Protein AF-A0A7R9ISH9-F1 (afdb_monomer_lite)

Radius of gyration: 30.44 Å; chains: 1; bounding box: 92×37×74 Å

Secondary structure (DSSP, 8-state):
---TTT--HHHHHHHHHHHHHHHHHHHTTS-S-SSPPHHHHHHHHHHHHHHHHHHHHHTSTTTTT-HHHHHHHHHHHHHHHHHHHHHHHGGGSSSHHHHHHHHHHHHHHHHHHHHHT---GGGGPPP----------TT----EEEEP-TTS-EEEEEE-TTSHHHHHSS--TT-EE---HHHHHHHHHHHHHHHHHHHHHHHHHHHHHHHHHHHHHHHHHHHTTTTTSS--

Organism: NCBI:txid61484

Foldseek 3Di:
DPPQQADFLLVLLVQLLVLLVVLLVVLVPPDQDDQDDPVSLVSLVVNLVSVVVNLLNCCDPPNNPDPVSVVLSVLLVVLNVQLNVLNVCRVVDPRSSVSNSVSSVVNSVSSVCVNPVDPDCRRVDGHDDDDQDFDDDPPDDQAWDWDDDPVPWTFTQDGHPPGSQNVSVPDDHGDTDPDDPVVVVVVVVCVVVVVVCVVVVVVVVVVVVVVVCVVVVVVVVVVVVVVVPPDD

Structure (mmCIF, N/CA/C/O backbone):
data_AF-A0A7R9ISH9-F1
#
_entry.id   AF-A0A7R9ISH9-F1
#
loop_
_atom_site.group_PDB
_atom_site.id
_atom_site.type_symbol
_atom_site.label_atom_id
_atom_site.label_alt_id
_atom_site.label_comp_id
_atom_site.label_asym_id
_atom_site.label_entity_id
_atom_site.label_seq_id
_atom_site.pdbx_PDB_ins_code
_atom_site.Cartn_x
_atom_site.Cartn_y
_atom_site.Cartn_z
_atom_site.occupancy
_atom_site.B_iso_or_equiv
_atom_site.auth_seq_id
_atom_site.auth_comp_id
_atom_site.auth_asym_id
_atom_site.auth_atom_id
_atom_site.pdbx_PDB_model_num
ATOM 1 N N . ASN A 1 1 ? 1.688 14.464 8.996 1.00 40.94 1 ASN A N 1
ATOM 2 C CA . ASN A 1 1 ? 0.355 14.790 8.458 1.00 40.94 1 ASN A CA 1
ATOM 3 C C . ASN A 1 1 ? -0.221 13.534 7.860 1.00 40.94 1 ASN A C 1
ATOM 5 O O . ASN A 1 1 ? 0.159 13.181 6.755 1.00 40.94 1 ASN A O 1
ATOM 9 N N . TYR A 1 2 ? -1.051 12.829 8.620 1.00 51.72 2 TYR A N 1
ATOM 10 C CA . TYR A 1 2 ? -1.909 11.810 8.035 1.00 51.72 2 TYR A CA 1
ATOM 11 C C . TYR A 1 2 ? -2.983 12.580 7.252 1.00 51.72 2 TYR A C 1
ATOM 13 O O . TYR A 1 2 ? -3.660 13.424 7.839 1.00 51.72 2 TYR A O 1
ATOM 21 N N . GLU A 1 3 ? -3.090 12.393 5.936 1.00 53.97 3 GLU A N 1
ATOM 22 C CA . GLU A 1 3 ? -4.189 12.942 5.117 1.00 53.97 3 GLU A CA 1
ATOM 23 C C . GLU A 1 3 ? -5.498 12.176 5.430 1.00 53.97 3 GLU A C 1
ATOM 25 O O . GLU A 1 3 ? -6.138 11.645 4.525 1.00 53.97 3 GLU A O 1
ATOM 30 N N . LEU A 1 4 ? -5.857 12.079 6.722 1.00 56.28 4 LEU A N 1
ATOM 31 C CA . LEU A 1 4 ? -6.890 11.189 7.280 1.00 56.28 4 LEU A CA 1
ATOM 32 C C . LEU A 1 4 ? -8.220 11.331 6.540 1.00 56.28 4 LEU A C 1
ATOM 34 O O . LEU A 1 4 ? -8.834 10.337 6.183 1.00 56.28 4 LEU A O 1
ATOM 38 N N . ASP A 1 5 ? -8.601 12.562 6.209 1.00 54.78 5 ASP A N 1
ATOM 39 C CA . ASP A 1 5 ? -9.929 12.852 5.667 1.00 54.78 5 ASP A CA 1
ATOM 40 C C . ASP A 1 5 ? -10.047 12.645 4.145 1.00 54.78 5 ASP A C 1
ATOM 42 O O . ASP A 1 5 ? -11.112 12.882 3.573 1.00 54.78 5 ASP A O 1
ATOM 46 N N . ARG A 1 6 ? -8.956 12.291 3.447 1.00 67.62 6 ARG A N 1
ATOM 47 C CA . ARG A 1 6 ? -8.937 12.224 1.970 1.00 67.62 6 ARG A CA 1
ATOM 48 C C . ARG A 1 6 ? -8.357 10.944 1.399 1.00 67.62 6 ARG A C 1
ATOM 50 O O . ARG A 1 6 ? -8.679 10.612 0.260 1.00 67.62 6 ARG A O 1
ATOM 57 N N . GLU A 1 7 ? -7.483 10.262 2.130 1.00 81.94 7 GLU A N 1
ATOM 58 C CA . GLU A 1 7 ? -6.918 9.006 1.656 1.00 81.94 7 GLU A CA 1
ATOM 59 C C . GLU A 1 7 ? -7.948 7.879 1.780 1.00 81.94 7 GLU A C 1
ATOM 61 O O . GLU A 1 7 ? -8.480 7.635 2.857 1.00 81.94 7 GLU A O 1
ATOM 66 N N . ASN A 1 8 ? -8.226 7.212 0.662 1.00 89.38 8 ASN A N 1
ATOM 67 C CA . ASN A 1 8 ? -9.012 5.986 0.574 1.00 89.38 8 ASN A CA 1
ATOM 68 C C . ASN A 1 8 ? -8.386 5.061 -0.480 1.00 89.38 8 ASN A C 1
ATOM 70 O O . ASN A 1 8 ? -7.491 5.468 -1.236 1.00 89.38 8 ASN A O 1
ATOM 74 N N . LEU A 1 9 ? -8.850 3.812 -0.540 1.00 90.94 9 LEU A N 1
ATOM 75 C CA . LEU A 1 9 ? -8.271 2.795 -1.417 1.00 90.94 9 LEU A CA 1
ATOM 76 C C . LEU A 1 9 ? -8.346 3.194 -2.901 1.00 90.94 9 LEU A C 1
ATOM 78 O O . LEU A 1 9 ? -7.389 2.981 -3.647 1.00 90.94 9 LEU A O 1
ATOM 82 N N . GLN A 1 10 ? -9.440 3.841 -3.322 1.00 92.44 10 GLN A N 1
ATOM 83 C CA . GLN A 1 10 ? -9.595 4.323 -4.696 1.00 92.44 10 GLN A CA 1
ATOM 84 C C . GLN A 1 10 ? -8.577 5.421 -5.049 1.00 92.44 10 GLN A C 1
ATOM 86 O O . GLN A 1 10 ? -7.983 5.393 -6.128 1.00 92.44 10 GLN A O 1
ATOM 91 N N . LEU A 1 11 ? -8.324 6.378 -4.151 1.00 92.12 11 LEU A N 1
ATOM 92 C CA . LEU A 1 11 ? -7.329 7.429 -4.370 1.00 92.12 11 LEU A CA 1
ATOM 93 C C . LEU A 1 11 ? -5.914 6.846 -4.448 1.00 92.12 11 LEU A C 1
ATOM 95 O O . LEU A 1 11 ? -5.111 7.277 -5.280 1.00 92.12 11 LEU A O 1
ATOM 99 N N . LEU A 1 12 ? -5.604 5.860 -3.603 1.00 93.19 12 LEU A N 1
ATOM 100 C CA . LEU A 1 12 ? -4.333 5.137 -3.654 1.00 93.19 12 LEU A CA 1
ATOM 101 C C . LEU A 1 12 ? -4.176 4.379 -4.979 1.00 93.19 12 LEU A C 1
ATOM 103 O O . LEU A 1 12 ? -3.099 4.427 -5.579 1.00 93.19 12 LEU A O 1
ATOM 107 N N . ALA A 1 13 ? -5.252 3.767 -5.482 1.00 95.25 13 ALA A N 1
ATOM 108 C CA . ALA A 1 13 ? -5.282 3.103 -6.786 1.00 95.25 13 ALA A CA 1
ATOM 109 C C . ALA A 1 13 ? -5.043 4.076 -7.927 1.00 95.25 13 ALA A C 1
ATOM 111 O O . ALA A 1 13 ? -4.171 3.837 -8.758 1.00 95.25 13 ALA A O 1
ATOM 112 N N . LEU A 1 14 ? -5.718 5.223 -7.911 1.00 94.88 14 LEU A N 1
ATOM 113 C CA . LEU A 1 14 ? -5.524 6.263 -8.913 1.00 94.88 14 LEU A CA 1
ATOM 114 C C . LEU A 1 14 ? -4.079 6.779 -8.921 1.00 94.88 14 LEU A C 1
ATOM 116 O O . LEU A 1 14 ? -3.458 6.883 -9.978 1.00 94.88 14 LEU A O 1
ATOM 120 N N . ARG A 1 15 ? -3.510 7.073 -7.744 1.00 95.31 15 ARG A N 1
ATOM 121 C CA . ARG A 1 15 ? -2.115 7.532 -7.616 1.00 95.31 15 ARG A CA 1
ATOM 122 C C . ARG A 1 15 ? -1.131 6.492 -8.162 1.00 95.31 15 ARG A C 1
ATOM 124 O O . ARG A 1 15 ? -0.185 6.867 -8.857 1.00 95.31 15 ARG A O 1
ATOM 131 N N . LEU A 1 16 ? -1.342 5.212 -7.853 1.00 97.12 16 LEU A N 1
ATOM 132 C CA . LEU A 1 16 ? -0.498 4.120 -8.333 1.00 97.12 16 LEU A CA 1
ATOM 133 C C . LEU A 1 16 ? -0.638 3.912 -9.847 1.00 97.12 16 LEU A C 1
ATOM 135 O O . LEU A 1 1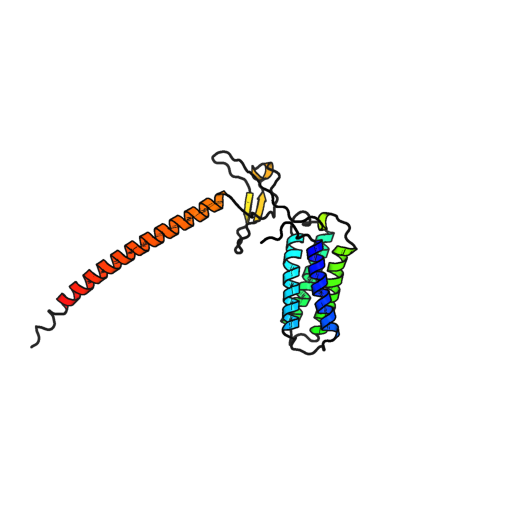6 ? 0.380 3.844 -10.536 1.00 97.12 16 LEU A O 1
ATOM 139 N N . SER A 1 17 ? -1.872 3.874 -10.354 1.00 97.38 17 SER A N 1
ATOM 140 C CA . SER A 1 17 ? -2.190 3.742 -11.779 1.00 97.38 17 SER A CA 1
ATOM 141 C C . SER A 1 17 ? -1.496 4.830 -12.598 1.00 97.38 17 SER A C 1
ATOM 143 O O . SER A 1 17 ? -0.728 4.523 -13.510 1.00 97.38 17 SER A O 1
ATOM 145 N N . CYS A 1 18 ? -1.640 6.102 -12.207 1.00 97.69 18 CYS A N 1
ATOM 146 C CA . CYS A 1 18 ? -0.992 7.221 -12.891 1.00 97.69 18 CYS A CA 1
ATOM 147 C C . CYS A 1 18 ? 0.534 7.064 -12.966 1.00 97.69 18 CYS A C 1
ATOM 149 O O . CYS A 1 18 ? 1.128 7.286 -14.021 1.00 97.69 18 CYS A O 1
ATOM 151 N N . LYS A 1 19 ? 1.182 6.665 -11.863 1.00 97.88 19 LYS A N 1
ATOM 152 C CA . LYS A 1 19 ? 2.640 6.462 -11.825 1.00 97.88 19 LYS A CA 1
ATOM 153 C C . LYS A 1 19 ? 3.075 5.296 -12.710 1.00 97.88 19 LYS A C 1
ATOM 155 O O . LYS A 1 19 ? 4.035 5.430 -13.465 1.00 97.88 19 LYS A O 1
ATOM 160 N N . ALA A 1 20 ? 2.361 4.175 -12.640 1.00 97.88 20 ALA A N 1
ATOM 161 C CA . ALA A 1 20 ? 2.661 2.982 -13.421 1.00 97.88 20 ALA A CA 1
ATOM 162 C C . ALA A 1 20 ? 2.459 3.218 -14.930 1.00 97.88 20 ALA A C 1
ATOM 164 O O . ALA A 1 20 ? 3.338 2.867 -15.719 1.00 97.88 20 ALA A O 1
ATOM 165 N N . HIS A 1 21 ? 1.374 3.892 -15.333 1.00 98.19 21 HIS A N 1
ATOM 166 C CA . HIS A 1 21 ? 1.143 4.312 -16.722 1.00 98.19 21 HIS A CA 1
ATOM 167 C C . HIS A 1 21 ? 2.198 5.299 -17.213 1.00 98.19 21 HIS A C 1
ATOM 169 O O . HIS A 1 21 ? 2.688 5.158 -18.332 1.00 98.19 21 HIS A O 1
ATOM 175 N N . SER A 1 22 ? 2.566 6.286 -16.392 1.00 97.62 22 SER A N 1
ATOM 176 C CA . SER A 1 22 ? 3.600 7.264 -16.748 1.00 97.62 22 SER A CA 1
ATOM 177 C C . SER A 1 22 ? 4.916 6.565 -17.083 1.00 97.62 22 SER A C 1
ATOM 179 O O . SER A 1 22 ? 5.446 6.760 -18.177 1.00 97.62 22 SER A O 1
ATOM 181 N N . LEU A 1 23 ? 5.386 5.681 -16.196 1.00 97.25 23 LEU A N 1
ATOM 182 C CA . LEU A 1 23 ? 6.625 4.941 -16.422 1.00 97.25 23 LEU A CA 1
ATOM 183 C C . LEU A 1 23 ? 6.502 3.976 -17.612 1.00 97.25 23 LEU A C 1
ATOM 185 O O . LEU A 1 23 ? 7.397 3.911 -18.448 1.00 97.25 23 LEU A O 1
ATOM 189 N N . HIS A 1 24 ? 5.377 3.270 -17.755 1.00 97.38 24 HIS A N 1
ATOM 190 C CA . HIS A 1 24 ? 5.134 2.408 -18.916 1.00 97.38 24 HIS A CA 1
ATOM 191 C C . HIS A 1 24 ? 5.261 3.169 -20.249 1.00 97.38 24 HIS A C 1
ATOM 193 O O . HIS A 1 24 ? 5.892 2.685 -21.194 1.00 97.38 24 HIS A O 1
ATOM 199 N N . ASN A 1 25 ? 4.668 4.362 -20.325 1.00 96.38 25 ASN A N 1
ATOM 200 C CA . ASN A 1 25 ? 4.667 5.190 -21.528 1.00 96.38 25 ASN A CA 1
ATOM 201 C C . ASN A 1 25 ? 6.046 5.784 -21.831 1.00 96.38 25 ASN A C 1
ATOM 203 O O . ASN A 1 25 ? 6.446 5.823 -22.998 1.00 96.38 25 ASN A O 1
ATOM 207 N N . GLU A 1 26 ? 6.782 6.199 -20.801 1.00 94.25 26 GLU A N 1
ATOM 208 C CA . GLU A 1 26 ? 8.162 6.670 -20.932 1.00 94.25 26 GLU A CA 1
ATOM 209 C C . GLU A 1 26 ? 9.067 5.566 -21.495 1.00 94.25 26 GLU A C 1
ATOM 211 O O . GLU A 1 26 ? 9.760 5.759 -22.497 1.00 94.25 26 GLU A O 1
ATOM 216 N N . LEU A 1 27 ? 8.971 4.358 -20.934 1.00 94.75 27 LEU A N 1
ATOM 217 C CA . LEU A 1 27 ? 9.785 3.218 -21.353 1.00 94.75 27 LEU A CA 1
ATOM 218 C C . LEU A 1 27 ? 9.432 2.692 -22.749 1.00 94.75 27 LEU A C 1
ATOM 220 O O . LEU A 1 27 ? 10.254 2.022 -23.367 1.00 94.75 27 LEU A O 1
ATOM 224 N N . ARG A 1 28 ? 8.253 3.014 -23.300 1.00 91.88 28 ARG A N 1
ATOM 225 C CA . ARG A 1 28 ? 7.856 2.606 -24.663 1.00 91.88 28 ARG A CA 1
ATOM 226 C C . ARG A 1 28 ? 8.826 3.094 -25.745 1.00 91.88 28 ARG A C 1
ATOM 228 O O . ARG A 1 28 ? 8.923 2.459 -26.791 1.00 91.88 28 ARG A O 1
ATOM 235 N N . HIS A 1 29 ? 9.507 4.211 -25.503 1.00 87.00 29 HIS A N 1
ATOM 236 C CA . HIS A 1 29 ? 10.425 4.840 -26.457 1.00 87.00 29 HIS A CA 1
ATOM 237 C C . HIS A 1 29 ? 11.893 4.661 -26.047 1.00 87.00 29 HIS A C 1
ATOM 239 O O . HIS A 1 29 ? 12.785 5.201 -26.699 1.00 87.00 29 HIS A O 1
ATOM 245 N N . CYS A 1 30 ? 12.148 3.921 -24.965 1.00 88.38 30 CYS A N 1
ATOM 246 C CA . CYS A 1 30 ? 13.478 3.703 -24.425 1.00 88.38 30 CYS A CA 1
ATOM 247 C C . CYS A 1 30 ? 14.063 2.400 -24.990 1.00 88.38 30 CYS A C 1
ATOM 249 O O . CYS A 1 30 ? 13.367 1.392 -25.113 1.00 88.38 30 CYS A O 1
ATOM 251 N N . SER A 1 31 ? 15.342 2.414 -25.361 1.00 85.75 31 SER A N 1
ATOM 252 C CA . SER A 1 31 ? 16.040 1.207 -25.804 1.00 85.75 31 SER A CA 1
ATOM 253 C C . SER A 1 31 ? 16.388 0.317 -24.609 1.00 85.75 31 SER A C 1
ATOM 255 O O . SER A 1 31 ? 16.815 0.823 -23.573 1.00 85.75 31 SER A O 1
ATOM 257 N N . ASP A 1 32 ? 16.294 -1.005 -24.776 1.00 85.69 32 ASP A N 1
ATOM 258 C CA . ASP A 1 32 ? 16.792 -2.008 -23.821 1.00 85.69 32 ASP A CA 1
ATOM 259 C C . ASP A 1 32 ? 18.334 -1.982 -23.781 1.00 85.69 32 ASP A C 1
ATOM 261 O O . ASP A 1 32 ? 19.011 -2.827 -24.362 1.00 85.69 32 ASP A O 1
ATOM 265 N N . SER A 1 33 ? 18.924 -0.958 -23.170 1.00 82.06 33 SER A N 1
ATOM 266 C CA . SER A 1 33 ? 20.377 -0.806 -23.066 1.00 82.06 33 SER A CA 1
ATOM 267 C C . SER A 1 33 ? 20.752 -0.402 -21.646 1.00 82.06 33 SER A C 1
ATOM 269 O O . SER A 1 33 ? 20.433 0.715 -21.240 1.00 82.06 33 SER A O 1
ATOM 271 N N . PRO A 1 34 ? 21.404 -1.288 -20.872 1.00 78.56 34 PRO A N 1
ATOM 272 C CA . PRO A 1 34 ? 21.892 -0.922 -19.555 1.00 78.56 34 PRO A CA 1
ATOM 273 C C . PRO A 1 34 ? 23.070 0.065 -19.662 1.00 78.56 34 PRO A C 1
ATOM 275 O O . PRO A 1 34 ? 23.831 0.018 -20.634 1.00 78.56 34 PRO A O 1
ATOM 278 N N . PRO A 1 35 ? 23.287 0.912 -18.643 1.00 86.50 35 PRO A N 1
ATOM 279 C CA . PRO A 1 35 ? 22.507 1.014 -17.409 1.00 86.50 35 PRO A CA 1
ATOM 280 C C . PRO A 1 35 ? 21.201 1.803 -17.587 1.00 86.50 35 PRO A C 1
ATOM 282 O O . PRO A 1 35 ? 21.103 2.690 -18.434 1.00 86.50 35 PRO A O 1
ATOM 285 N N . LEU A 1 36 ? 20.217 1.514 -16.740 1.00 89.75 36 LEU A N 1
ATOM 286 C CA . LEU A 1 36 ? 18.994 2.294 -16.609 1.00 89.75 36 LEU A CA 1
ATOM 287 C C . LEU A 1 36 ? 19.323 3.743 -16.240 1.00 89.75 36 LEU A C 1
ATOM 289 O O . LEU A 1 36 ? 20.175 4.022 -15.392 1.00 89.75 36 LEU A O 1
ATOM 293 N N . ALA A 1 37 ? 18.606 4.681 -16.856 1.00 91.44 37 ALA A N 1
ATOM 294 C CA . ALA A 1 37 ? 18.721 6.086 -16.506 1.00 91.44 37 ALA A CA 1
ATOM 295 C C . ALA A 1 37 ? 18.307 6.317 -15.044 1.00 91.44 37 ALA A C 1
ATOM 297 O O . ALA A 1 37 ? 17.344 5.726 -14.552 1.00 91.44 37 ALA A O 1
ATOM 298 N N . THR A 1 38 ? 18.982 7.245 -14.364 1.00 93.00 38 THR A N 1
ATOM 299 C CA . THR A 1 38 ? 18.663 7.621 -12.976 1.00 93.00 38 THR A CA 1
ATOM 300 C C . THR A 1 38 ? 17.197 8.021 -12.799 1.00 93.00 38 THR A C 1
ATOM 302 O O . THR A 1 38 ? 16.612 7.742 -11.757 1.00 93.00 38 THR A O 1
ATOM 305 N N . GLN A 1 39 ? 16.595 8.634 -13.823 1.00 93.38 39 GLN A N 1
ATOM 306 C CA . GLN A 1 39 ? 15.181 9.005 -13.821 1.00 93.38 39 GLN A CA 1
ATOM 307 C C . GLN A 1 39 ? 14.270 7.772 -13.705 1.00 93.38 39 GLN A C 1
ATOM 309 O O . GLN A 1 39 ? 13.461 7.713 -12.788 1.00 93.38 39 GLN A O 1
ATOM 314 N N . ILE A 1 40 ? 14.510 6.727 -14.508 1.00 93.19 40 ILE A N 1
ATOM 315 C CA . ILE A 1 40 ? 13.770 5.453 -14.445 1.00 93.19 40 ILE A CA 1
ATOM 316 C C . ILE A 1 40 ? 13.853 4.846 -13.039 1.00 93.19 40 ILE A C 1
ATOM 318 O O . ILE A 1 40 ? 12.851 4.391 -12.493 1.00 93.19 40 ILE A O 1
ATOM 322 N N . LEU A 1 41 ? 15.038 4.864 -12.418 1.00 94.19 41 LEU A N 1
ATOM 323 C CA . LEU A 1 41 ? 15.220 4.366 -11.050 1.00 94.19 41 LEU A CA 1
ATOM 324 C C . LEU A 1 41 ? 14.439 5.200 -10.019 1.00 94.19 41 LEU A C 1
ATOM 326 O O . LEU A 1 41 ? 13.861 4.640 -9.084 1.00 94.19 41 LEU A O 1
ATOM 330 N N . ALA A 1 42 ? 14.395 6.523 -10.188 1.00 95.81 42 ALA A N 1
ATOM 331 C CA . ALA A 1 42 ? 13.609 7.416 -9.340 1.00 95.81 42 ALA A CA 1
ATOM 332 C C . ALA A 1 42 ? 12.097 7.179 -9.504 1.00 95.81 42 ALA A C 1
ATOM 334 O O . ALA A 1 42 ? 11.371 7.146 -8.508 1.00 95.81 42 ALA A O 1
ATOM 335 N N . ASP A 1 43 ? 11.626 6.943 -10.728 1.00 96.56 43 ASP A N 1
ATOM 336 C CA . ASP A 1 43 ? 10.221 6.643 -11.010 1.00 96.56 43 ASP A CA 1
ATOM 337 C C . ASP A 1 43 ? 9.810 5.274 -10.465 1.00 96.56 43 ASP A C 1
ATOM 339 O O . ASP A 1 43 ? 8.758 5.154 -9.830 1.00 96.56 43 ASP A O 1
ATOM 343 N N . VAL A 1 44 ? 10.680 4.264 -10.584 1.00 96.06 44 VAL A N 1
ATOM 344 C CA . VAL A 1 44 ? 10.506 2.973 -9.902 1.00 96.06 44 VAL A CA 1
ATOM 345 C C . VAL A 1 44 ? 10.389 3.178 -8.392 1.00 96.06 44 VAL A C 1
ATOM 347 O O . VAL A 1 44 ? 9.427 2.705 -7.786 1.00 96.06 44 VAL A O 1
ATOM 350 N N . ALA A 1 45 ? 11.299 3.929 -7.767 1.00 96.44 45 ALA A N 1
ATOM 351 C CA . ALA A 1 45 ? 11.218 4.220 -6.335 1.00 96.44 45 ALA A CA 1
ATOM 352 C C . ALA A 1 45 ? 9.915 4.955 -5.960 1.00 96.44 45 ALA A C 1
ATOM 354 O O . ALA A 1 45 ? 9.327 4.683 -4.908 1.00 96.44 45 ALA A O 1
ATOM 355 N N . SER A 1 46 ? 9.419 5.839 -6.832 1.00 95.94 46 SER A N 1
ATOM 356 C CA . SER A 1 46 ? 8.132 6.523 -6.669 1.00 95.94 46 SER A CA 1
ATOM 357 C C . SER A 1 46 ? 6.949 5.550 -6.683 1.00 95.94 46 SER A C 1
ATOM 359 O O . SER A 1 46 ? 6.043 5.681 -5.857 1.00 95.94 46 SER A O 1
ATOM 361 N N . ILE A 1 47 ? 6.963 4.552 -7.576 1.00 95.88 47 ILE A N 1
ATOM 362 C CA . ILE A 1 47 ? 5.961 3.476 -7.623 1.00 95.88 47 ILE A CA 1
ATOM 363 C C . ILE A 1 47 ? 6.004 2.655 -6.332 1.00 95.88 47 ILE A C 1
ATOM 365 O O . ILE A 1 47 ? 4.970 2.491 -5.690 1.00 95.88 47 ILE A O 1
ATOM 369 N N . ILE A 1 48 ? 7.183 2.197 -5.896 1.00 94.44 48 ILE A N 1
ATOM 370 C CA . ILE A 1 48 ? 7.314 1.404 -4.658 1.00 94.44 48 ILE A CA 1
ATOM 371 C C . ILE A 1 48 ? 6.832 2.195 -3.436 1.00 94.44 48 ILE A C 1
ATOM 373 O O . ILE A 1 48 ? 6.138 1.660 -2.569 1.00 94.44 48 ILE A O 1
ATOM 377 N N . THR A 1 49 ? 7.125 3.495 -3.398 1.00 90.00 49 THR A N 1
ATOM 378 C CA . THR A 1 49 ? 6.641 4.392 -2.340 1.00 90.00 49 THR A CA 1
ATOM 379 C C . THR A 1 49 ? 5.113 4.511 -2.346 1.00 90.00 49 THR A C 1
ATOM 381 O O . THR A 1 49 ? 4.515 4.580 -1.276 1.00 90.00 49 THR A O 1
ATOM 384 N N . ALA A 1 50 ? 4.469 4.485 -3.519 1.00 92.06 50 ALA A N 1
ATOM 385 C CA . ALA A 1 50 ? 3.010 4.513 -3.650 1.00 92.06 50 ALA A CA 1
ATOM 386 C C . ALA A 1 50 ? 2.336 3.168 -3.311 1.00 92.06 50 ALA A C 1
ATOM 388 O O . ALA A 1 50 ? 1.217 3.160 -2.806 1.00 92.06 50 ALA A O 1
ATOM 389 N N . VAL A 1 51 ? 3.015 2.036 -3.535 1.00 91.44 51 VAL A N 1
ATOM 390 C CA . VAL A 1 51 ? 2.506 0.696 -3.178 1.00 91.44 51 VAL A CA 1
ATOM 391 C C . VAL A 1 51 ? 2.427 0.510 -1.662 1.00 91.44 51 VAL A C 1
ATOM 393 O O . VAL A 1 51 ? 1.503 -0.131 -1.170 1.00 91.44 51 VAL A O 1
ATOM 396 N N . LYS A 1 52 ? 3.363 1.083 -0.898 1.00 87.00 52 LYS A N 1
ATOM 397 C CA . LYS A 1 52 ? 3.419 0.916 0.562 1.00 87.00 52 LYS A CA 1
ATOM 398 C C . LYS A 1 52 ? 2.109 1.277 1.291 1.00 87.00 52 LYS A C 1
ATOM 400 O O . LYS A 1 52 ? 1.590 0.399 1.976 1.00 87.00 52 LYS A O 1
ATOM 405 N N . PRO A 1 53 ? 1.560 2.506 1.185 1.00 85.62 53 PRO A N 1
ATOM 406 C CA . PRO A 1 53 ? 0.296 2.838 1.842 1.00 85.62 53 PRO A CA 1
ATOM 407 C C . PRO A 1 53 ? -0.850 1.960 1.331 1.00 85.62 53 PRO A C 1
ATOM 409 O O . PRO A 1 53 ? -1.678 1.541 2.127 1.00 85.62 53 PRO A O 1
ATOM 412 N N . PHE A 1 54 ? -0.846 1.587 0.047 1.00 88.81 54 PHE A N 1
ATOM 413 C CA . PHE A 1 54 ? -1.833 0.667 -0.518 1.00 88.81 54 PHE A CA 1
ATOM 414 C C . PHE A 1 54 ? -1.877 -0.664 0.242 1.00 88.81 54 PHE A C 1
ATOM 416 O O . PHE A 1 54 ? -2.930 -1.098 0.701 1.00 88.81 54 PHE A O 1
ATOM 423 N N . VAL A 1 55 ? -0.721 -1.308 0.401 1.00 89.00 55 VAL A N 1
ATOM 424 C CA . VAL A 1 55 ? -0.610 -2.591 1.107 1.00 89.00 55 VAL A CA 1
ATOM 425 C C . VAL A 1 55 ? -1.008 -2.431 2.573 1.00 89.00 55 VAL A C 1
ATOM 427 O O . VAL A 1 55 ? -1.772 -3.248 3.075 1.00 89.00 55 VAL A O 1
ATOM 430 N N . CYS A 1 56 ? -0.577 -1.346 3.227 1.00 84.44 56 CYS A N 1
ATOM 431 C CA . CYS A 1 56 ? -0.965 -1.058 4.608 1.00 84.44 56 CYS A CA 1
ATOM 432 C C . CYS A 1 56 ? -2.486 -0.948 4.790 1.00 84.44 56 CYS A C 1
ATOM 434 O O . CYS A 1 56 ? -2.988 -1.370 5.826 1.00 84.44 56 CYS A O 1
ATOM 436 N N . TRP A 1 57 ? -3.210 -0.394 3.814 1.00 86.81 57 TRP A N 1
ATOM 437 C CA . TRP A 1 57 ? -4.673 -0.348 3.830 1.00 86.81 57 TRP A CA 1
ATOM 438 C C . TRP A 1 57 ? -5.295 -1.745 3.698 1.00 86.81 57 TRP A C 1
ATOM 440 O O . TRP A 1 57 ? -6.209 -2.079 4.445 1.00 86.81 57 TRP A O 1
ATOM 450 N N . LEU A 1 58 ? -4.766 -2.591 2.809 1.00 89.44 58 LEU A N 1
ATOM 451 C CA . LEU A 1 58 ? -5.253 -3.967 2.610 1.00 89.44 58 LEU A CA 1
ATOM 452 C C . LEU A 1 58 ? -4.946 -4.914 3.786 1.00 89.44 58 LEU A C 1
ATOM 454 O O . LEU A 1 58 ? -5.550 -5.983 3.897 1.00 89.44 58 LEU A O 1
ATOM 458 N N . ASP A 1 59 ? -3.997 -4.544 4.645 1.00 84.94 59 ASP A N 1
ATOM 459 C CA . ASP A 1 59 ? -3.652 -5.280 5.865 1.00 84.94 59 ASP A CA 1
ATOM 460 C C . ASP A 1 59 ? -4.543 -4.919 7.067 1.00 84.94 59 ASP A C 1
ATOM 462 O O . ASP A 1 59 ? -4.448 -5.571 8.106 1.00 84.94 59 ASP A O 1
ATOM 466 N N . ARG A 1 60 ? -5.427 -3.920 6.943 1.00 81.38 60 ARG A N 1
ATOM 467 C CA . ARG A 1 60 ? -6.281 -3.421 8.035 1.00 81.38 60 ARG A CA 1
ATOM 468 C C . ARG A 1 60 ? -7.748 -3.785 7.842 1.00 81.38 60 ARG A C 1
ATOM 470 O O . ARG A 1 60 ? -8.204 -3.998 6.720 1.00 81.38 60 ARG A O 1
ATOM 477 N N . SER A 1 61 ? -8.492 -3.817 8.947 1.00 79.88 61 SER A N 1
ATOM 478 C CA . SER A 1 61 ? -9.960 -3.846 8.923 1.00 79.88 61 SER A CA 1
ATOM 479 C C . SER A 1 61 ? -10.484 -2.645 8.112 1.00 79.88 61 SER A C 1
ATOM 481 O O . SER A 1 61 ? -9.908 -1.559 8.222 1.00 79.88 61 SER A O 1
ATOM 483 N N . PRO A 1 62 ? -11.523 -2.799 7.268 1.00 83.50 62 PRO A N 1
ATOM 484 C CA . PRO A 1 62 ? -12.318 -4.009 7.026 1.00 83.50 62 PRO A CA 1
ATOM 485 C C . PRO A 1 62 ? -11.790 -4.913 5.891 1.00 83.50 62 PRO A C 1
ATOM 487 O O . PRO A 1 62 ? -12.431 -5.912 5.566 1.00 83.50 62 PRO A O 1
ATOM 490 N N . PHE A 1 63 ? -10.663 -4.578 5.255 1.00 88.31 63 PHE A N 1
ATOM 491 C CA . PHE A 1 63 ? -10.124 -5.294 4.085 1.00 88.31 63 PHE A CA 1
ATOM 492 C C . PHE A 1 63 ? -9.345 -6.564 4.453 1.00 88.31 63 PHE A C 1
ATOM 494 O O . PHE A 1 63 ? -9.260 -7.516 3.667 1.00 88.31 63 PHE A O 1
ATOM 501 N N . SER A 1 64 ? -8.757 -6.589 5.648 1.00 86.12 64 SER A N 1
ATOM 502 C CA . SER A 1 64 ? -7.994 -7.728 6.142 1.00 86.12 64 SER A CA 1
ATOM 503 C C . SER A 1 64 ? -8.867 -8.988 6.200 1.00 86.12 64 SER A C 1
ATOM 505 O O . SER A 1 64 ? -10.026 -8.972 6.606 1.00 86.12 64 SER A O 1
ATOM 507 N N . GLY A 1 65 ? -8.322 -10.111 5.725 1.00 83.75 65 GLY A N 1
ATOM 508 C CA . GLY A 1 65 ? -9.032 -11.396 5.696 1.00 83.75 65 GLY A CA 1
ATOM 509 C C . GLY A 1 65 ? -10.049 -11.580 4.560 1.00 83.75 65 GLY A C 1
ATOM 510 O O . GLY A 1 65 ? -10.469 -12.712 4.324 1.00 83.75 65 GLY A O 1
ATOM 511 N N . GLN A 1 66 ? -10.401 -10.535 3.805 1.00 89.56 66 GLN A N 1
ATOM 512 C CA . GLN A 1 66 ? -11.270 -10.678 2.633 1.00 89.56 66 GLN A CA 1
ATOM 513 C C . GLN A 1 66 ? -10.512 -11.279 1.440 1.00 89.56 66 GLN A C 1
ATOM 515 O O . GLN A 1 66 ? -9.497 -10.733 1.005 1.00 89.56 66 GLN A O 1
ATOM 520 N N . PHE A 1 67 ? -11.006 -12.396 0.895 1.00 89.94 67 PHE A N 1
ATOM 521 C CA . PHE A 1 67 ? -10.292 -13.194 -0.112 1.00 89.94 67 PHE A CA 1
ATOM 522 C C . PHE A 1 67 ? -9.876 -12.385 -1.351 1.00 89.94 67 PHE A C 1
ATOM 524 O O . PHE A 1 67 ? -8.699 -12.401 -1.714 1.00 89.94 67 PHE A O 1
ATOM 531 N N . ASP A 1 68 ? -10.803 -11.624 -1.939 1.00 89.62 68 ASP A N 1
ATOM 532 C CA . ASP A 1 68 ? -10.559 -10.850 -3.164 1.00 89.62 68 ASP A CA 1
ATOM 533 C C . ASP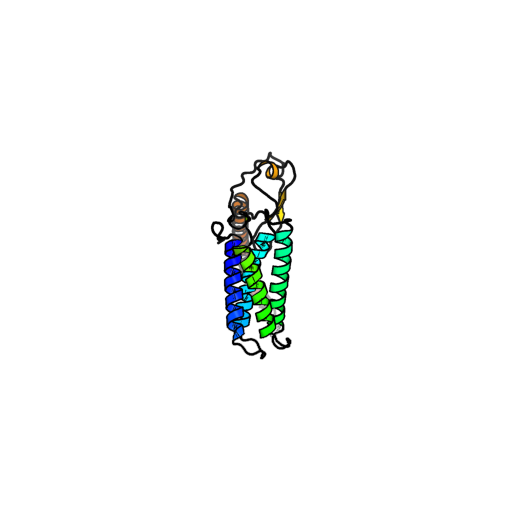 A 1 68 ? -9.445 -9.809 -2.967 1.00 89.62 68 ASP A C 1
ATOM 535 O O . ASP A 1 68 ? -8.514 -9.700 -3.771 1.00 89.62 68 ASP A O 1
ATOM 539 N N . TYR A 1 69 ? -9.475 -9.100 -1.835 1.00 91.25 69 TYR A N 1
ATOM 540 C CA . TYR A 1 69 ? -8.458 -8.116 -1.471 1.00 91.25 69 TYR A CA 1
ATOM 541 C C . TYR A 1 69 ? -7.108 -8.756 -1.130 1.00 91.25 69 TYR A C 1
ATOM 543 O O . TYR A 1 69 ? -6.066 -8.179 -1.443 1.00 91.25 69 TYR A O 1
ATOM 551 N N . GLN A 1 70 ? -7.085 -9.958 -0.542 1.00 91.50 70 GLN A N 1
ATOM 552 C CA . GLN A 1 70 ? -5.833 -10.683 -0.298 1.00 91.50 70 GLN A CA 1
ATOM 553 C C . GLN A 1 70 ? -5.191 -11.178 -1.599 1.00 91.50 70 GLN A C 1
ATOM 555 O O . GLN A 1 70 ? -3.974 -11.050 -1.765 1.00 91.50 70 GLN A O 1
ATOM 560 N N . GLU A 1 71 ? -5.980 -11.697 -2.544 1.00 92.50 71 GLU A N 1
ATOM 561 C CA . GLU A 1 71 ? -5.474 -12.087 -3.863 1.00 92.50 71 GLU A CA 1
ATOM 562 C C . GLU A 1 71 ? -4.937 -10.865 -4.621 1.00 92.50 71 GLU A C 1
ATOM 564 O O . GLU A 1 71 ? -3.837 -10.902 -5.185 1.00 92.50 71 GLU A O 1
ATOM 569 N N . TYR A 1 72 ? -5.672 -9.753 -4.569 1.00 92.56 72 TYR A N 1
ATOM 570 C CA . TYR A 1 72 ? -5.241 -8.481 -5.130 1.00 92.56 72 TYR A CA 1
ATOM 571 C C . TYR A 1 72 ? -3.916 -8.006 -4.513 1.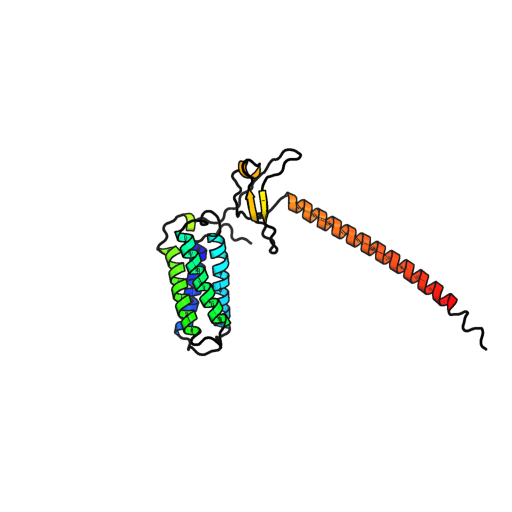00 92.56 72 TYR A C 1
ATOM 573 O O . TYR A 1 72 ? -2.963 -7.712 -5.240 1.00 92.56 72 TYR A O 1
ATOM 581 N N . LYS A 1 73 ? -3.811 -8.002 -3.176 1.00 93.50 73 LYS A N 1
ATOM 582 C CA . LYS A 1 73 ? -2.592 -7.635 -2.436 1.00 93.50 73 LYS A CA 1
ATOM 583 C C . LYS A 1 73 ? -1.397 -8.483 -2.864 1.00 93.50 73 LYS A C 1
ATOM 585 O O . LYS A 1 73 ? -0.307 -7.952 -3.070 1.00 93.50 73 LYS A O 1
ATOM 590 N N . ALA A 1 74 ? -1.589 -9.793 -3.020 1.00 93.69 74 ALA A N 1
ATOM 591 C CA . ALA A 1 74 ? -0.528 -10.706 -3.435 1.00 93.69 74 ALA A CA 1
ATOM 592 C C . ALA A 1 74 ? -0.021 -10.392 -4.853 1.00 93.69 74 ALA A C 1
ATOM 594 O O . ALA A 1 74 ? 1.192 -10.348 -5.077 1.00 93.69 74 ALA A O 1
ATOM 595 N N . LYS A 1 75 ? -0.930 -10.119 -5.801 1.00 96.25 75 LYS A N 1
ATOM 596 C CA . LYS A 1 75 ? -0.576 -9.702 -7.171 1.00 96.25 75 LYS A CA 1
ATOM 597 C C . LYS A 1 75 ? 0.155 -8.357 -7.177 1.00 96.25 75 LYS A C 1
ATOM 599 O O . LYS A 1 75 ? 1.211 -8.245 -7.798 1.00 96.25 75 LYS A O 1
ATOM 604 N N . LEU A 1 76 ? -0.361 -7.380 -6.430 1.00 95.94 76 LEU A N 1
ATOM 605 C CA . LEU A 1 76 ? 0.229 -6.051 -6.262 1.00 95.94 76 LEU A CA 1
ATOM 606 C C . LEU A 1 76 ? 1.672 -6.138 -5.739 1.00 95.94 76 LEU A C 1
ATOM 608 O O . LEU A 1 76 ? 2.595 -5.580 -6.337 1.00 95.94 76 LEU A O 1
ATOM 612 N N . LEU A 1 77 ? 1.880 -6.891 -4.654 1.00 95.44 77 LEU A N 1
ATOM 613 C CA . LEU A 1 77 ? 3.197 -7.100 -4.053 1.00 95.44 77 LEU A CA 1
ATOM 614 C C . LEU A 1 77 ? 4.153 -7.801 -5.016 1.00 95.44 77 LEU A C 1
ATOM 616 O O . LEU A 1 77 ? 5.281 -7.341 -5.188 1.00 95.44 77 LEU A O 1
ATOM 620 N N . ARG A 1 78 ? 3.700 -8.863 -5.692 1.00 95.38 78 ARG A N 1
ATOM 621 C CA . ARG A 1 78 ? 4.509 -9.592 -6.676 1.00 95.38 78 ARG A CA 1
ATOM 622 C C . ARG A 1 78 ? 5.013 -8.671 -7.789 1.00 95.38 78 ARG A C 1
ATOM 624 O O . ARG A 1 78 ? 6.214 -8.656 -8.044 1.00 95.38 78 ARG A O 1
ATOM 631 N N . LEU A 1 79 ? 4.123 -7.900 -8.413 1.00 96.31 79 LEU A N 1
ATOM 632 C CA . LEU A 1 79 ? 4.478 -6.981 -9.501 1.00 96.31 79 LEU A CA 1
ATOM 633 C C . LEU A 1 79 ? 5.432 -5.881 -9.023 1.00 96.31 79 LEU A C 1
ATOM 635 O O . LEU A 1 79 ? 6.441 -5.606 -9.669 1.00 96.31 79 LEU A O 1
ATOM 639 N N . SER A 1 80 ? 5.162 -5.290 -7.855 1.00 94.88 80 SER A N 1
ATOM 640 C CA . SER A 1 80 ? 6.034 -4.259 -7.279 1.00 94.88 80 SER A CA 1
ATOM 641 C C . SER A 1 80 ? 7.443 -4.789 -6.975 1.00 94.88 80 SER A C 1
ATOM 643 O O . SER A 1 80 ? 8.436 -4.123 -7.269 1.00 94.88 80 SER A O 1
ATOM 645 N N . LEU A 1 81 ? 7.546 -6.022 -6.469 1.00 93.88 81 LEU A N 1
ATOM 646 C CA . LEU A 1 81 ? 8.822 -6.671 -6.185 1.00 93.88 81 LEU A CA 1
ATOM 647 C C . LEU A 1 81 ? 9.591 -6.994 -7.467 1.00 93.88 81 LEU A C 1
ATOM 649 O O . LEU A 1 81 ? 10.810 -6.830 -7.497 1.00 93.88 81 LEU A O 1
ATOM 653 N N . GLN A 1 82 ? 8.897 -7.435 -8.519 1.00 93.06 82 GLN A N 1
ATOM 654 C CA . GLN A 1 82 ? 9.500 -7.679 -9.831 1.00 93.06 82 GLN A CA 1
ATOM 655 C C . GLN A 1 82 ? 10.112 -6.392 -10.396 1.00 93.06 82 GLN A C 1
ATOM 657 O O . GLN A 1 82 ? 11.299 -6.379 -10.717 1.00 93.06 82 GLN A O 1
ATOM 662 N N . ILE A 1 83 ? 9.355 -5.287 -10.406 1.00 92.69 83 ILE A N 1
ATOM 663 C CA . ILE A 1 83 ? 9.838 -3.971 -10.856 1.00 92.69 83 ILE A CA 1
ATOM 664 C C . ILE A 1 83 ? 11.068 -3.532 -10.049 1.00 92.69 83 ILE A C 1
ATOM 666 O O . ILE A 1 83 ? 12.091 -3.167 -10.630 1.00 92.69 83 ILE A O 1
ATOM 670 N N . ALA A 1 84 ? 10.994 -3.593 -8.714 1.00 94.25 84 ALA A N 1
ATOM 671 C CA . ALA A 1 84 ? 12.086 -3.173 -7.836 1.00 94.25 84 ALA A CA 1
ATOM 672 C C . ALA A 1 84 ? 13.351 -4.019 -8.040 1.00 94.25 84 ALA A C 1
ATOM 674 O O . ALA A 1 84 ? 14.455 -3.483 -8.124 1.00 94.25 84 ALA A O 1
ATOM 675 N N . THR A 1 85 ? 13.190 -5.338 -8.153 1.00 90.50 85 THR A N 1
ATOM 676 C CA . THR A 1 85 ? 14.303 -6.280 -8.320 1.00 90.50 85 THR A CA 1
ATOM 677 C C . THR A 1 85 ? 14.961 -6.115 -9.686 1.00 90.50 85 THR A C 1
ATOM 679 O O . THR A 1 85 ? 16.188 -6.123 -9.781 1.00 90.50 85 THR A O 1
ATOM 682 N N . CYS A 1 86 ? 14.169 -5.926 -10.744 1.00 93.06 86 CYS A N 1
ATOM 683 C CA . CYS A 1 86 ? 14.683 -5.660 -12.083 1.00 93.06 86 CYS A CA 1
ATOM 684 C C . CYS A 1 86 ? 15.476 -4.343 -12.118 1.00 93.06 86 CYS A C 1
ATOM 686 O O . CYS A 1 86 ? 16.620 -4.318 -12.575 1.00 93.06 86 CYS A O 1
ATOM 688 N N . ALA A 1 87 ? 14.922 -3.273 -11.538 1.00 92.44 87 ALA A N 1
ATOM 689 C CA . ALA A 1 87 ? 15.601 -1.985 -11.420 1.00 92.44 87 ALA A CA 1
ATOM 690 C C . ALA A 1 87 ? 16.887 -2.062 -10.579 1.00 92.44 87 ALA A C 1
ATOM 692 O O . ALA A 1 87 ? 17.885 -1.440 -10.925 1.00 92.44 87 ALA A O 1
ATOM 693 N N . GLN A 1 88 ? 16.893 -2.855 -9.503 1.00 91.75 88 GLN A N 1
ATOM 694 C CA . GLN A 1 88 ? 18.077 -3.071 -8.669 1.00 91.75 88 GLN A CA 1
ATOM 695 C C . GLN A 1 88 ? 19.175 -3.851 -9.405 1.00 91.75 88 GLN A C 1
ATOM 697 O O . GLN A 1 88 ? 20.361 -3.572 -9.220 1.00 91.75 88 GLN A O 1
ATOM 702 N N . ARG A 1 89 ? 18.796 -4.852 -10.210 1.00 89.62 89 ARG A N 1
ATOM 703 C CA . ARG A 1 89 ? 19.746 -5.644 -11.000 1.00 89.62 89 ARG A CA 1
ATOM 704 C C . ARG A 1 89 ? 20.365 -4.826 -12.126 1.00 89.62 89 ARG A C 1
ATOM 706 O O . ARG A 1 89 ? 21.537 -5.055 -12.416 1.00 89.62 89 ARG A O 1
ATOM 713 N N . ASP A 1 90 ? 19.618 -3.896 -12.721 1.00 89.00 90 ASP A N 1
ATOM 714 C CA . ASP A 1 90 ? 20.095 -2.936 -13.725 1.00 89.00 90 ASP A CA 1
ATOM 715 C C . ASP A 1 90 ? 20.990 -3.609 -14.791 1.00 89.00 90 ASP A C 1
ATOM 717 O O . ASP A 1 90 ? 20.512 -4.410 -15.593 1.00 89.00 90 ASP A O 1
ATOM 721 N N . ARG A 1 91 ? 22.313 -3.390 -14.738 1.00 86.81 91 ARG A N 1
ATOM 722 C CA . ARG A 1 91 ? 23.318 -3.962 -15.652 1.00 86.81 91 ARG A CA 1
ATOM 723 C C . ARG A 1 91 ? 23.389 -5.494 -15.688 1.00 86.81 91 ARG A C 1
ATOM 725 O O . ARG A 1 91 ? 24.021 -6.047 -16.580 1.00 86.81 91 ARG A O 1
ATOM 732 N N . PHE A 1 92 ? 22.817 -6.171 -14.694 1.00 87.25 92 PHE A N 1
ATOM 733 C CA . PHE A 1 92 ? 22.789 -7.631 -14.565 1.00 87.25 92 PHE A CA 1
ATOM 734 C C . PHE A 1 92 ? 21.456 -8.249 -15.016 1.00 87.25 92 PHE A C 1
ATOM 736 O O . PHE A 1 92 ? 21.246 -9.456 -14.846 1.00 87.25 92 PHE A O 1
ATOM 743 N N . ALA A 1 93 ? 20.528 -7.435 -15.517 1.00 87.00 93 ALA A N 1
ATOM 744 C CA . ALA A 1 93 ? 19.300 -7.885 -16.156 1.00 87.00 93 ALA A CA 1
ATOM 745 C C . ALA A 1 93 ? 19.479 -7.877 -17.682 1.00 87.00 93 ALA A C 1
ATOM 747 O O . ALA A 1 93 ? 20.149 -7.008 -18.231 1.00 87.00 93 ALA A O 1
ATOM 748 N N . GLU A 1 94 ? 18.893 -8.862 -18.366 1.00 85.38 94 GLU A N 1
ATOM 749 C CA . GLU A 1 94 ? 19.049 -9.021 -19.818 1.00 85.38 94 GLU A CA 1
ATOM 750 C C . GLU A 1 94 ? 18.294 -7.933 -20.592 1.00 85.38 94 GLU A C 1
ATOM 752 O O . GLU A 1 94 ? 18.845 -7.315 -21.500 1.00 85.38 94 GLU A O 1
ATOM 757 N N . ARG A 1 95 ? 17.038 -7.673 -20.208 1.00 91.12 95 ARG A N 1
ATOM 758 C CA . ARG A 1 95 ? 16.157 -6.678 -20.839 1.00 91.12 95 ARG A CA 1
ATOM 759 C C . ARG A 1 95 ? 15.405 -5.862 -19.782 1.00 91.12 95 ARG A C 1
ATOM 761 O O . ARG A 1 95 ? 14.192 -6.017 -19.630 1.00 91.12 95 ARG A O 1
ATOM 768 N N . PRO A 1 96 ? 16.122 -5.035 -18.998 1.00 91.94 96 PRO A N 1
ATOM 769 C CA . PRO A 1 96 ? 15.543 -4.385 -17.829 1.00 91.94 96 PRO A CA 1
ATOM 770 C C . PRO A 1 96 ? 14.433 -3.390 -18.173 1.00 91.94 96 PRO A C 1
ATOM 772 O O . PRO A 1 96 ? 13.471 -3.270 -17.419 1.00 91.94 96 PRO A O 1
ATOM 775 N N . VAL A 1 97 ? 14.543 -2.685 -19.303 1.00 93.81 97 VAL A N 1
ATOM 776 C CA . VAL A 1 97 ? 13.533 -1.707 -19.732 1.00 93.81 97 VAL A CA 1
ATOM 777 C C . VAL A 1 97 ? 12.240 -2.423 -20.118 1.00 93.81 97 VAL A C 1
ATOM 779 O O . VAL A 1 97 ? 11.176 -2.035 -19.641 1.00 93.81 97 VAL A O 1
ATOM 782 N N . GLU A 1 98 ? 12.313 -3.491 -20.912 1.00 94.25 98 GLU A N 1
ATOM 783 C CA . GLU A 1 98 ? 11.142 -4.276 -21.309 1.00 94.25 98 GLU A CA 1
ATOM 784 C C . GLU A 1 98 ? 10.450 -4.942 -20.114 1.00 94.25 98 GLU A C 1
ATOM 786 O O . GLU A 1 98 ? 9.226 -4.865 -20.014 1.00 94.25 98 GLU A O 1
ATOM 791 N N . GLU A 1 99 ? 11.206 -5.539 -19.186 1.00 94.81 99 GLU A N 1
ATOM 792 C CA . GLU A 1 99 ? 10.651 -6.210 -18.001 1.00 94.81 99 GLU A CA 1
ATOM 793 C C . GLU A 1 99 ? 9.977 -5.221 -17.035 1.00 94.81 99 GLU A C 1
ATOM 795 O O . GLU A 1 99 ? 8.869 -5.476 -16.546 1.00 94.81 99 GLU A O 1
ATOM 800 N N . ILE A 1 100 ? 10.594 -4.056 -16.793 1.00 95.88 100 ILE A N 1
ATOM 801 C CA . ILE A 1 100 ? 9.965 -2.985 -16.005 1.00 95.88 100 ILE A CA 1
ATOM 802 C C . ILE A 1 100 ? 8.713 -2.488 -16.729 1.00 95.88 100 ILE A C 1
ATOM 804 O O . ILE A 1 100 ? 7.656 -2.363 -16.115 1.00 95.88 100 ILE A O 1
ATOM 808 N N . ARG A 1 101 ? 8.786 -2.256 -18.043 1.00 96.62 101 ARG A N 1
ATOM 809 C CA . ARG A 1 101 ? 7.666 -1.753 -18.847 1.00 96.62 101 ARG A CA 1
ATOM 810 C C . ARG A 1 101 ? 6.469 -2.703 -18.847 1.00 96.62 101 ARG A C 1
ATOM 812 O O . ARG A 1 101 ? 5.336 -2.223 -18.735 1.00 96.62 101 ARG A O 1
ATOM 819 N N . SER A 1 102 ? 6.686 -4.012 -18.991 1.00 96.88 102 SER A N 1
ATOM 820 C CA . SER A 1 102 ? 5.613 -5.014 -18.960 1.00 96.88 102 SER A CA 1
ATOM 821 C C . SER A 1 102 ? 4.991 -5.107 -17.569 1.00 96.88 102 SER A C 1
ATOM 823 O O . SER A 1 102 ? 3.771 -5.033 -17.439 1.00 96.88 102 SER A O 1
ATOM 825 N N . SER A 1 103 ? 5.824 -5.147 -16.527 1.00 97.62 103 SER A N 1
ATOM 826 C CA . SER A 1 103 ? 5.365 -5.214 -15.137 1.00 97.62 103 SER A CA 1
ATOM 827 C C . SER A 1 103 ? 4.602 -3.949 -14.726 1.00 97.62 103 SER A C 1
ATOM 829 O O . SER A 1 103 ? 3.578 -4.041 -14.057 1.00 97.62 103 SER A O 1
ATOM 831 N N . CYS A 1 104 ? 5.034 -2.764 -15.176 1.00 98.00 104 CYS A N 1
ATOM 832 C CA . CYS A 1 104 ? 4.307 -1.509 -14.973 1.00 98.00 104 CYS A CA 1
ATOM 833 C C . CYS A 1 104 ? 2.951 -1.502 -15.679 1.00 98.00 104 CYS A C 1
ATOM 835 O O . CYS A 1 104 ? 1.991 -0.992 -15.115 1.00 98.00 104 CYS A O 1
ATOM 837 N N . LYS A 1 105 ? 2.843 -2.091 -16.876 1.00 98.31 105 LYS A N 1
ATOM 838 C CA . LYS A 1 105 ? 1.554 -2.230 -17.567 1.00 98.31 105 LYS A CA 1
ATOM 839 C C . LYS A 1 105 ? 0.591 -3.110 -16.7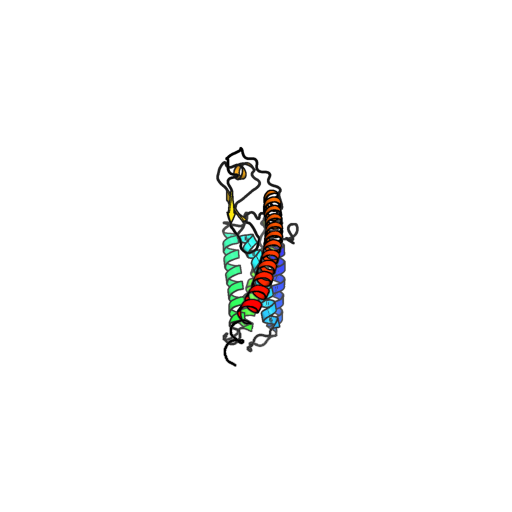74 1.00 98.31 105 LYS A C 1
ATOM 841 O O . LYS A 1 105 ? -0.563 -2.742 -16.588 1.00 98.31 105 LYS A O 1
ATOM 846 N N . GLU A 1 106 ? 1.063 -4.265 -16.310 1.00 98.38 106 GLU A N 1
ATOM 847 C CA . GLU A 1 106 ? 0.259 -5.170 -15.483 1.00 98.38 106 GLU A CA 1
ATOM 848 C C . GLU A 1 106 ? -0.143 -4.513 -14.159 1.00 98.38 106 GLU A C 1
ATOM 850 O O . GLU A 1 106 ? -1.299 -4.607 -13.757 1.00 98.38 106 GLU A O 1
ATOM 855 N N . LEU A 1 107 ? 0.778 -3.784 -13.521 1.00 98.00 107 LEU A N 1
ATOM 856 C CA . LEU A 1 107 ? 0.518 -3.042 -12.288 1.00 98.00 107 LEU A CA 1
ATOM 857 C C . LEU A 1 107 ? -0.503 -1.917 -12.491 1.00 98.00 107 LEU A C 1
ATOM 859 O O . LEU A 1 107 ? -1.365 -1.723 -11.638 1.00 98.00 107 LEU A O 1
ATOM 863 N N . ALA A 1 108 ? -0.418 -1.194 -13.609 1.00 97.75 108 ALA A N 1
ATOM 864 C CA . ALA A 1 108 ? -1.362 -0.140 -13.956 1.00 97.75 108 ALA A CA 1
ATOM 865 C C . ALA A 1 108 ? -2.766 -0.710 -14.188 1.00 97.75 108 ALA A C 1
ATOM 867 O O . ALA A 1 108 ? -3.717 -0.238 -13.579 1.00 97.75 108 ALA A O 1
ATOM 868 N N . ASN A 1 109 ? -2.877 -1.786 -14.973 1.00 97.69 109 ASN A N 1
ATOM 869 C CA . ASN A 1 109 ? -4.150 -2.470 -15.209 1.00 97.69 109 ASN A CA 1
ATOM 870 C C . ASN A 1 109 ? -4.760 -3.020 -13.913 1.00 97.69 109 ASN A C 1
ATOM 872 O O . ASN A 1 109 ? -5.971 -2.961 -13.726 1.00 97.69 109 ASN A O 1
ATOM 876 N N . LEU A 1 110 ? -3.924 -3.559 -13.020 1.00 96.69 110 LEU A N 1
ATOM 877 C CA . LEU A 1 110 ? -4.361 -4.027 -11.710 1.00 96.69 110 LEU A CA 1
ATOM 878 C C . LEU A 1 110 ? -4.896 -2.855 -10.870 1.00 96.69 110 LEU A C 1
ATOM 880 O O . LEU A 1 110 ? -5.979 -2.953 -10.314 1.00 96.69 110 LEU A O 1
ATOM 884 N N . ALA A 1 111 ? -4.189 -1.723 -10.825 1.00 96.31 111 ALA A N 1
ATOM 885 C CA . ALA A 1 111 ? -4.666 -0.528 -10.128 1.00 96.31 111 ALA A CA 1
ATOM 886 C C . ALA A 1 111 ? -5.961 0.042 -10.739 1.00 96.31 111 ALA A C 1
ATOM 888 O O . ALA A 1 111 ? -6.852 0.460 -10.001 1.00 96.31 111 ALA A O 1
ATOM 889 N N . ASP A 1 112 ? -6.093 0.019 -12.065 1.00 96.25 112 ASP A N 1
ATOM 890 C CA . ASP A 1 112 ? -7.291 0.475 -12.773 1.00 96.25 112 ASP A CA 1
ATOM 891 C C . ASP A 1 112 ? -8.518 -0.388 -12.458 1.00 96.25 112 ASP A C 1
ATOM 893 O O . ASP A 1 112 ? -9.614 0.160 -12.335 1.00 96.25 112 ASP A O 1
ATOM 897 N N . SER A 1 113 ? -8.360 -1.701 -12.248 1.00 94.25 113 SER A N 1
ATOM 898 C CA . SER A 1 113 ? -9.496 -2.575 -11.921 1.00 94.25 113 SER A CA 1
ATOM 899 C C . SER A 1 113 ? -10.139 -2.233 -10.574 1.00 94.25 113 SER A C 1
ATOM 901 O O . SER A 1 113 ? -11.352 -2.351 -10.428 1.00 94.25 113 SER A O 1
ATOM 903 N N . ILE A 1 114 ? -9.383 -1.705 -9.604 1.00 90.06 114 ILE A N 1
ATOM 904 C CA . ILE A 1 114 ? -9.972 -1.179 -8.358 1.00 90.06 114 ILE A CA 1
ATOM 905 C C . ILE A 1 114 ? -10.860 0.034 -8.619 1.00 90.06 114 ILE A C 1
ATOM 907 O O . ILE A 1 114 ? -11.852 0.237 -7.926 1.00 90.06 114 ILE A O 1
ATOM 911 N N . ILE A 1 115 ? -10.509 0.850 -9.608 1.00 89.38 115 ILE A N 1
ATOM 912 C CA . ILE A 1 115 ? -11.242 2.073 -9.933 1.00 89.38 115 ILE A CA 1
ATOM 913 C C . ILE A 1 115 ? -12.477 1.751 -10.784 1.00 89.38 115 ILE A C 1
ATOM 915 O O . ILE A 1 115 ? -13.499 2.419 -10.641 1.00 89.38 115 ILE A O 1
ATOM 919 N N . GLN A 1 116 ? -12.366 0.766 -11.680 1.00 88.94 116 GLN A N 1
ATOM 920 C CA . GLN A 1 116 ? -13.354 0.482 -12.725 1.00 88.94 116 GLN A CA 1
ATOM 921 C C . GLN A 1 116 ? -14.270 -0.703 -12.403 1.00 88.94 116 GLN A C 1
ATOM 923 O O . GLN A 1 116 ? -15.465 -0.628 -12.683 1.00 88.94 116 GLN A O 1
ATOM 928 N N . ASP A 1 117 ? -13.725 -1.775 -11.825 1.00 85.25 117 ASP A N 1
ATOM 929 C CA . ASP A 1 117 ? -14.409 -3.068 -11.716 1.00 85.25 117 ASP A CA 1
ATOM 930 C C . ASP A 1 117 ? -14.952 -3.340 -10.305 1.00 85.25 117 ASP A C 1
ATOM 932 O O . ASP A 1 117 ? -15.953 -4.043 -10.150 1.00 85.25 117 ASP A O 1
ATOM 936 N N . ILE A 1 118 ? -14.319 -2.794 -9.260 1.00 82.25 118 ILE A N 1
ATOM 937 C CA . ILE A 1 118 ? -14.760 -3.000 -7.874 1.00 82.25 118 ILE A CA 1
ATOM 938 C C . ILE A 1 118 ? -15.929 -2.066 -7.535 1.00 82.25 118 ILE A C 1
ATOM 940 O O . ILE A 1 118 ? -15.807 -0.845 -7.563 1.00 82.25 118 ILE A O 1
ATOM 944 N N . VAL A 1 119 ? -17.063 -2.661 -7.150 1.00 80.94 119 VAL A N 1
ATOM 945 C CA . VAL A 1 119 ? -18.307 -1.954 -6.765 1.00 80.94 119 VAL A CA 1
ATOM 946 C C . VAL A 1 119 ? -18.486 -1.883 -5.239 1.00 80.94 119 VAL A C 1
ATOM 948 O O . VAL A 1 119 ? -19.526 -1.462 -4.737 1.00 80.94 119 VAL A O 1
ATOM 951 N N . ASP A 1 120 ? -17.483 -2.314 -4.478 1.00 86.38 120 ASP A N 1
ATOM 952 C CA . ASP A 1 120 ? -17.522 -2.293 -3.019 1.00 86.38 120 ASP A CA 1
ATOM 953 C C . ASP A 1 120 ? -17.435 -0.845 -2.494 1.00 86.38 120 ASP A C 1
ATOM 955 O O . ASP A 1 120 ? -16.409 -0.190 -2.688 1.00 86.38 120 ASP A O 1
ATOM 959 N N . PRO A 1 121 ? -18.464 -0.317 -1.802 1.00 86.38 121 PRO A N 1
ATOM 960 C CA . PRO A 1 121 ? -18.431 1.043 -1.267 1.00 86.38 121 PRO A CA 1
ATOM 961 C C . PRO A 1 121 ? -17.314 1.269 -0.237 1.00 86.38 121 PRO A C 1
ATOM 963 O O . PRO A 1 121 ? -16.949 2.423 -0.003 1.00 86.38 121 PRO A O 1
ATOM 966 N N . LEU A 1 122 ? -16.746 0.209 0.357 1.00 86.00 122 LEU A N 1
ATOM 967 C CA . LEU A 1 122 ? -15.632 0.310 1.304 1.00 86.00 122 LEU A CA 1
ATOM 968 C C . LEU A 1 122 ? -14.402 0.989 0.689 1.00 86.00 122 LEU A C 1
ATOM 970 O O . LEU A 1 122 ? -13.713 1.731 1.383 1.00 86.00 122 LEU A O 1
ATOM 974 N N . ILE A 1 123 ? -14.153 0.832 -0.618 1.00 88.50 123 ILE A N 1
ATOM 975 C CA . ILE A 1 123 ? -12.974 1.424 -1.284 1.00 88.50 123 ILE A CA 1
ATOM 976 C C . ILE A 1 123 ? -12.980 2.960 -1.278 1.00 88.50 123 ILE A C 1
ATOM 978 O O . ILE A 1 123 ? -11.937 3.589 -1.477 1.00 88.50 123 ILE A O 1
ATOM 982 N N . LEU A 1 124 ? -14.160 3.558 -1.085 1.00 88.12 124 LEU A N 1
ATOM 983 C CA . LEU A 1 124 ? -14.375 5.002 -1.049 1.00 88.12 124 LEU A CA 1
ATOM 984 C C . LEU A 1 124 ? -14.285 5.569 0.369 1.00 88.12 124 LEU A C 1
ATOM 986 O O . LEU A 1 124 ? -14.195 6.790 0.524 1.00 88.12 124 LEU A O 1
ATOM 990 N N . GLN A 1 125 ? -14.322 4.712 1.391 1.00 84.88 125 GLN A N 1
ATOM 991 C CA . GLN A 1 125 ? -14.321 5.150 2.779 1.00 84.88 125 GLN A CA 1
ATOM 992 C C . GLN A 1 125 ? -12.926 5.653 3.172 1.00 84.88 125 GLN A C 1
ATOM 994 O O . GLN A 1 125 ? -11.952 4.906 3.051 1.00 84.88 125 GLN A O 1
ATOM 999 N N . PRO A 1 126 ? -12.800 6.921 3.603 1.00 83.44 126 PRO A N 1
ATOM 1000 C CA . PRO A 1 126 ? -11.542 7.437 4.113 1.00 83.44 126 PRO A CA 1
ATOM 1001 C C . PRO A 1 126 ? -11.253 6.895 5.515 1.00 83.44 126 PRO A C 1
ATOM 1003 O O . PRO A 1 126 ? -12.138 6.360 6.188 1.00 83.44 126 PRO A O 1
ATOM 1006 N N . ALA A 1 127 ? -10.014 7.072 5.971 1.00 77.06 127 ALA A N 1
ATOM 1007 C CA . ALA A 1 127 ? -9.665 6.786 7.354 1.00 77.06 127 ALA A CA 1
ATOM 1008 C C . ALA A 1 127 ? -10.464 7.700 8.300 1.00 77.06 127 ALA A C 1
ATOM 1010 O O . ALA A 1 127 ? -10.686 8.878 8.022 1.00 77.06 127 ALA A O 1
ATOM 1011 N N . SER A 1 128 ? -10.883 7.167 9.446 1.00 77.50 128 SER A N 1
ATOM 1012 C CA . SER A 1 128 ? -11.564 7.941 10.485 1.00 77.50 128 SER A CA 1
ATOM 1013 C C . SER A 1 128 ? -10.686 8.090 11.720 1.00 77.50 128 SER A C 1
ATOM 1015 O O . SER A 1 128 ? -10.001 7.152 12.117 1.00 77.50 128 SER A O 1
ATOM 1017 N N . LEU A 1 129 ? -10.754 9.254 12.362 1.00 81.81 129 LEU A N 1
ATOM 1018 C CA . LEU A 1 129 ? -10.151 9.496 13.669 1.00 81.81 129 LEU A CA 1
ATOM 1019 C C . LEU A 1 129 ? -11.257 9.569 14.724 1.00 81.81 129 LEU A C 1
ATOM 1021 O O . LEU A 1 129 ? -12.090 10.474 14.667 1.00 81.81 129 LEU A O 1
ATOM 1025 N N . ASP A 1 130 ? -11.251 8.655 15.696 1.00 84.19 130 ASP A N 1
ATOM 1026 C CA . ASP A 1 130 ? -12.193 8.677 16.821 1.00 84.19 130 ASP A CA 1
ATOM 1027 C C . ASP A 1 130 ? -11.480 8.851 18.172 1.00 84.19 130 ASP A C 1
ATOM 1029 O O . ASP A 1 130 ? -10.349 8.411 18.388 1.00 84.19 130 ASP A O 1
ATOM 1033 N N . LEU A 1 131 ? -12.168 9.508 19.107 1.00 84.94 131 LEU A N 1
ATOM 1034 C CA . LEU A 1 131 ? -11.754 9.630 20.496 1.00 84.94 131 LEU A CA 1
ATOM 1035 C C . LEU A 1 131 ? -12.372 8.489 21.315 1.00 84.94 131 LEU A C 1
ATOM 1037 O O . LEU A 1 131 ? -13.573 8.485 21.622 1.00 84.94 131 LEU A O 1
ATOM 1041 N N . ALA A 1 132 ? -11.526 7.555 21.747 1.00 86.25 132 ALA A N 1
ATOM 1042 C CA . ALA A 1 132 ? -11.898 6.501 22.682 1.00 86.25 132 ALA A CA 1
ATOM 1043 C C . ALA A 1 132 ? -11.599 6.916 24.134 1.00 86.25 132 ALA A C 1
ATOM 1045 O O . ALA A 1 132 ? -10.458 7.183 24.510 1.00 86.25 132 ALA A O 1
ATOM 1046 N N . THR A 1 133 ? -12.636 6.962 24.977 1.00 86.38 133 THR A N 1
ATOM 1047 C CA . THR A 1 133 ? -12.489 7.215 26.421 1.00 86.38 133 THR A CA 1
ATOM 1048 C C . THR A 1 133 ? -12.666 5.919 27.193 1.00 86.38 133 THR A C 1
ATOM 1050 O O . THR A 1 133 ? -13.779 5.409 27.319 1.00 86.38 133 THR A O 1
ATOM 1053 N N . LEU A 1 134 ? -11.573 5.412 27.755 1.00 85.81 134 LEU A N 1
ATOM 1054 C CA . LEU A 1 134 ? -11.579 4.189 28.548 1.00 85.81 134 LEU A CA 1
ATOM 1055 C C . LEU A 1 134 ? -11.623 4.510 30.044 1.00 85.81 134 LEU A C 1
ATOM 1057 O O . LEU A 1 134 ? -10.872 5.355 30.533 1.00 85.81 134 LEU A O 1
ATOM 1061 N N . LYS A 1 135 ? -12.491 3.820 30.789 1.00 84.81 135 LYS A N 1
ATOM 1062 C CA . LYS A 1 135 ? -12.608 3.951 32.249 1.00 84.81 135 LYS A CA 1
ATOM 1063 C C . LYS A 1 135 ? -12.257 2.624 32.912 1.00 84.81 135 LYS A C 1
ATOM 1065 O O . LYS A 1 135 ? -12.830 1.598 32.566 1.00 84.81 135 LYS A O 1
ATOM 1070 N N . LYS A 1 136 ? -11.356 2.656 33.895 1.00 84.38 136 LYS A N 1
ATOM 1071 C CA . LYS A 1 136 ? -10.978 1.494 34.715 1.00 84.38 136 LYS A CA 1
ATOM 1072 C C . LYS A 1 136 ? -11.085 1.813 36.199 1.00 84.38 136 LYS A C 1
ATOM 1074 O O . LYS A 1 136 ? -10.991 2.979 36.588 1.00 84.38 136 LYS A O 1
ATOM 1079 N N . ARG A 1 137 ? -11.254 0.785 37.031 1.00 82.75 137 ARG A N 1
ATOM 1080 C CA . ARG A 1 137 ? -11.142 0.927 38.489 1.00 82.75 137 ARG A CA 1
ATOM 1081 C C . ARG A 1 137 ? -9.666 0.961 38.898 1.00 82.75 137 ARG A C 1
ATOM 1083 O O . ARG A 1 137 ? -8.771 0.623 38.119 1.00 82.75 137 ARG A O 1
ATOM 1090 N N . ALA A 1 138 ? -9.396 1.415 40.119 1.00 79.94 138 ALA A N 1
ATOM 1091 C CA . ALA A 1 138 ? -8.044 1.388 40.665 1.00 79.94 138 ALA A CA 1
ATOM 1092 C C . ALA A 1 138 ? -7.545 -0.067 40.741 1.00 79.94 138 ALA A C 1
ATOM 1094 O O . ALA A 1 138 ? -8.241 -0.922 41.277 1.00 79.94 138 ALA A O 1
ATOM 1095 N N . GLY A 1 139 ? -6.361 -0.334 40.186 1.00 77.00 139 GLY A N 1
ATOM 1096 C CA . GLY A 1 139 ? -5.770 -1.677 40.114 1.00 77.00 139 GLY A CA 1
ATOM 1097 C C . GLY A 1 139 ? -6.084 -2.479 38.843 1.00 77.00 139 GLY A C 1
ATOM 1098 O O . GLY A 1 139 ? -5.316 -3.377 38.521 1.00 77.00 139 GLY A O 1
ATOM 1099 N N . ASP A 1 140 ? -7.125 -2.124 38.083 1.00 84.38 140 ASP A N 1
ATOM 1100 C CA . ASP A 1 140 ? -7.454 -2.812 36.824 1.00 84.38 140 ASP A CA 1
ATOM 1101 C C . ASP A 1 140 ? -6.561 -2.343 35.666 1.00 84.38 140 ASP A C 1
ATOM 1103 O O . ASP A 1 140 ? -5.981 -1.254 35.716 1.00 84.38 140 ASP A O 1
ATOM 1107 N N . ASP A 1 141 ? -6.491 -3.131 34.594 1.00 85.50 141 ASP A N 1
ATOM 1108 C CA . ASP A 1 141 ? -5.876 -2.741 33.322 1.00 85.50 141 ASP A CA 1
ATOM 1109 C C . ASP A 1 141 ? -6.940 -2.300 32.296 1.00 85.50 141 ASP A C 1
ATOM 1111 O O . ASP A 1 141 ? -8.108 -2.683 32.384 1.00 85.50 141 ASP A O 1
ATOM 1115 N N . LEU A 1 142 ? -6.547 -1.474 31.322 1.00 87.19 142 LEU A N 1
ATOM 1116 C CA . LEU A 1 142 ? -7.416 -1.063 30.214 1.00 87.19 142 LEU A CA 1
ATOM 1117 C C . LEU A 1 142 ? -7.676 -2.216 29.233 1.00 87.19 142 LEU A C 1
ATOM 1119 O O . LEU A 1 142 ? -8.704 -2.207 28.555 1.00 87.19 142 LEU A O 1
ATOM 1123 N N . GLY A 1 143 ? -6.793 -3.220 29.209 1.00 89.00 143 GLY A N 1
ATOM 1124 C CA . GLY A 1 143 ? -6.970 -4.470 28.480 1.00 89.00 143 GLY A CA 1
ATOM 1125 C C . GLY A 1 143 ? -6.814 -4.329 26.973 1.00 89.00 143 GLY A C 1
ATOM 1126 O O . GLY A 1 143 ? -7.616 -4.893 26.229 1.00 89.00 143 GLY A O 1
ATOM 1127 N N . PHE A 1 144 ? -5.789 -3.593 26.550 1.00 89.19 144 PHE A N 1
ATOM 1128 C CA . PHE A 1 144 ? -5.274 -3.589 25.185 1.00 89.19 144 PHE A CA 1
ATOM 1129 C C . PHE A 1 144 ? -3.744 -3.612 25.214 1.00 89.19 144 PHE A C 1
ATOM 1131 O O . PHE A 1 144 ? -3.129 -3.134 26.170 1.00 89.19 144 PHE A O 1
ATOM 1138 N N . PHE A 1 145 ? -3.131 -4.151 24.166 1.00 84.94 145 PHE A N 1
ATOM 1139 C CA . PHE A 1 145 ? -1.682 -4.187 24.004 1.00 84.94 145 PHE A CA 1
ATOM 1140 C C . PHE A 1 145 ? -1.256 -3.293 22.840 1.00 84.94 145 PHE A C 1
ATOM 1142 O O . PHE A 1 145 ? -1.840 -3.352 21.760 1.00 84.94 145 PHE A O 1
ATOM 1149 N N . ILE A 1 146 ? -0.232 -2.465 23.062 1.00 82.06 146 ILE A N 1
ATOM 1150 C CA . ILE A 1 146 ? 0.376 -1.648 22.008 1.00 82.06 146 ILE A CA 1
ATOM 1151 C C . ILE A 1 146 ? 1.600 -2.384 21.476 1.00 82.06 146 ILE A C 1
ATOM 1153 O O . ILE A 1 146 ? 2.522 -2.677 22.240 1.00 82.06 146 ILE A O 1
ATOM 1157 N N . LEU A 1 147 ? 1.651 -2.594 20.163 1.00 73.25 147 LEU A N 1
ATOM 1158 C CA . LEU A 1 147 ? 2.860 -3.039 19.493 1.00 73.25 147 LEU A CA 1
ATOM 1159 C C . LEU A 1 147 ? 3.907 -1.908 19.544 1.00 73.25 147 LEU A C 1
ATOM 1161 O O . LEU A 1 147 ? 3.663 -0.813 19.019 1.00 73.25 147 LEU A O 1
ATOM 1165 N N . PRO A 1 148 ? 5.079 -2.119 20.167 1.00 62.03 148 PRO A N 1
ATOM 1166 C CA . PRO A 1 148 ? 6.138 -1.123 20.136 1.00 62.03 148 PRO A CA 1
ATOM 1167 C C . PRO A 1 148 ? 6.673 -0.985 18.705 1.00 62.03 148 PRO A C 1
ATOM 1169 O O . PRO A 1 148 ? 7.128 -1.953 18.100 1.00 62.03 148 PRO A O 1
ATOM 1172 N N . SER A 1 149 ? 6.639 0.235 18.170 1.00 58.75 149 SER A N 1
ATOM 1173 C CA . SER A 1 149 ? 7.167 0.560 16.845 1.00 58.75 149 SER A CA 1
ATOM 1174 C C . SER A 1 149 ? 8.348 1.510 16.956 1.00 58.75 149 SER A C 1
ATOM 1176 O O . SER A 1 149 ? 8.284 2.530 17.641 1.00 58.75 149 SER A O 1
ATOM 1178 N N . PHE A 1 150 ? 9.414 1.209 16.216 1.00 48.38 150 PHE A N 1
ATOM 1179 C CA . PHE A 1 150 ? 10.601 2.064 16.118 1.00 48.38 150 PHE A CA 1
ATOM 1180 C C . PHE A 1 150 ? 10.386 3.314 15.249 1.00 48.38 150 PHE A C 1
ATOM 1182 O O . PHE A 1 150 ? 11.245 4.189 15.223 1.00 48.38 150 PHE A O 1
ATOM 1189 N N . HIS A 1 151 ? 9.245 3.423 14.559 1.00 56.03 151 HIS A N 1
ATOM 1190 C CA . HIS A 1 151 ? 8.940 4.530 13.645 1.00 56.03 151 HIS A CA 1
ATOM 1191 C C . HIS A 1 151 ? 7.917 5.530 14.213 1.00 56.03 151 HIS A C 1
ATOM 1193 O O . HIS A 1 151 ? 7.403 6.362 13.471 1.00 56.03 151 HIS A O 1
ATOM 1199 N N . GLY A 1 152 ? 7.608 5.459 15.514 1.00 56.03 152 GLY A N 1
ATOM 1200 C CA . GLY A 1 152 ? 6.713 6.414 16.183 1.00 56.03 152 GLY A CA 1
ATOM 1201 C C . GLY A 1 152 ? 5.218 6.217 15.905 1.00 56.03 152 GLY A C 1
ATOM 1202 O O . GLY A 1 152 ? 4.422 7.076 16.270 1.00 56.03 152 GLY A O 1
ATOM 1203 N N . VAL A 1 153 ? 4.829 5.097 15.286 1.00 66.56 153 VAL A N 1
ATOM 1204 C CA . VAL A 1 153 ? 3.423 4.711 15.082 1.00 66.56 153 VAL A CA 1
ATOM 1205 C C . VAL A 1 153 ? 3.067 3.624 16.086 1.00 66.56 153 VAL A C 1
ATOM 1207 O O . VAL A 1 153 ? 3.527 2.494 15.960 1.00 66.56 153 VAL A O 1
ATOM 1210 N N . HIS A 1 154 ? 2.284 3.959 17.103 1.00 77.06 154 HIS A N 1
ATOM 1211 C CA . HIS A 1 154 ? 1.814 2.986 18.085 1.00 77.06 154 HIS A CA 1
ATOM 1212 C C . HIS A 1 154 ? 0.542 2.325 17.564 1.00 77.06 154 HIS A C 1
ATOM 1214 O O . HIS A 1 154 ? -0.433 3.021 17.310 1.00 77.06 154 HIS A O 1
ATOM 1220 N N . GLN A 1 155 ? 0.551 1.004 17.410 1.00 80.88 155 GLN A N 1
ATOM 1221 C CA . GLN A 1 155 ? -0.600 0.252 16.911 1.00 80.88 155 GLN A CA 1
ATOM 1222 C C . GLN A 1 155 ? -1.145 -0.659 18.004 1.00 80.88 155 GLN A C 1
ATOM 1224 O O . GLN A 1 155 ? -0.373 -1.213 18.789 1.00 80.88 155 GLN A O 1
ATOM 1229 N N . ILE A 1 156 ? -2.460 -0.807 18.064 1.00 85.75 156 ILE A N 1
ATOM 1230 C CA . ILE A 1 156 ? -3.117 -1.769 18.945 1.00 85.75 156 ILE A CA 1
ATOM 1231 C C . ILE A 1 156 ? -2.983 -3.140 18.300 1.00 85.75 156 ILE A C 1
ATOM 1233 O O . ILE A 1 156 ? -3.336 -3.300 17.142 1.00 85.75 156 ILE A O 1
ATOM 1237 N N . ALA A 1 157 ? -2.406 -4.087 19.031 1.00 83.75 157 ALA A N 1
ATOM 1238 C CA . ALA A 1 157 ? -2.140 -5.440 18.538 1.00 83.75 157 ALA A CA 1
ATOM 1239 C C . ALA A 1 157 ? -3.060 -6.494 19.155 1.00 83.75 157 ALA A C 1
ATOM 1241 O O . ALA A 1 157 ? -3.167 -7.603 18.649 1.00 83.75 157 ALA A O 1
ATOM 1242 N N . GLU A 1 158 ? -3.667 -6.188 20.301 1.00 86.81 158 GLU A N 1
ATOM 1243 C CA . GLU A 1 158 ? -4.641 -7.079 20.915 1.00 86.81 158 GLU A CA 1
ATOM 1244 C C . GLU A 1 158 ? -5.582 -6.283 21.812 1.00 86.81 158 GLU A C 1
ATOM 1246 O O . GLU A 1 158 ? -5.168 -5.346 22.505 1.00 86.81 158 GLU A O 1
ATOM 1251 N N . ILE A 1 159 ? -6.844 -6.706 21.844 1.00 89.31 159 ILE A N 1
ATOM 1252 C CA . ILE A 1 159 ? -7.854 -6.219 22.776 1.00 89.31 159 ILE A CA 1
ATOM 1253 C C . ILE A 1 159 ? -8.376 -7.407 23.576 1.00 89.31 159 ILE A C 1
ATOM 1255 O O . ILE A 1 159 ? -8.948 -8.353 23.038 1.00 89.31 159 ILE A O 1
ATOM 1259 N N . LYS A 1 160 ? -8.214 -7.345 24.897 1.00 91.25 160 LYS A N 1
ATOM 1260 C CA . LYS A 1 160 ? -8.673 -8.398 25.800 1.00 91.25 160 LYS A CA 1
ATOM 1261 C C . LYS A 1 160 ? -10.200 -8.414 25.852 1.00 91.25 160 LYS A C 1
ATOM 1263 O O . LYS A 1 160 ? -10.816 -7.426 26.247 1.00 91.25 160 LYS A O 1
ATOM 1268 N N . PHE A 1 161 ? -10.814 -9.557 25.547 1.00 89.69 161 PHE A N 1
ATOM 1269 C CA . PHE A 1 161 ? -12.267 -9.715 25.634 1.00 89.69 161 PHE A CA 1
ATOM 1270 C C . PHE A 1 161 ? -12.801 -9.294 27.012 1.00 89.69 161 PHE A C 1
ATOM 1272 O O . PHE A 1 161 ? -12.212 -9.601 28.052 1.00 89.69 161 PHE A O 1
ATOM 1279 N N . SER A 1 162 ? -13.941 -8.603 27.019 1.00 89.12 162 SER A N 1
ATOM 1280 C CA . SER A 1 162 ? -14.611 -8.031 28.201 1.00 89.12 162 SER A CA 1
ATOM 1281 C C . SER A 1 162 ? -13.849 -6.940 28.975 1.00 89.12 162 SER A C 1
ATOM 1283 O O . SER A 1 162 ? -14.352 -6.479 29.999 1.00 89.12 162 SER A O 1
ATOM 1285 N N . SER A 1 163 ? -12.690 -6.473 28.496 1.00 91.31 163 SER A N 1
ATOM 1286 C CA . SER A 1 163 ? -11.952 -5.357 29.101 1.00 91.31 163 SER A CA 1
ATOM 1287 C C . SER A 1 163 ? -12.624 -3.995 28.866 1.00 91.31 163 SER A C 1
ATOM 1289 O O . SER A 1 163 ? -13.507 -3.888 28.011 1.00 91.31 163 SER A O 1
ATOM 1291 N N . PRO A 1 164 ? -12.196 -2.922 29.561 1.00 89.81 164 PRO A N 1
ATOM 1292 C CA . PRO A 1 164 ? -12.630 -1.563 29.244 1.00 89.81 164 PRO A CA 1
ATOM 1293 C C . PRO A 1 164 ? -12.428 -1.174 27.773 1.00 89.81 164 PRO A C 1
ATOM 1295 O O . PRO A 1 164 ? -13.305 -0.530 27.199 1.00 89.81 164 PRO A O 1
ATOM 1298 N N . ALA A 1 165 ? -11.309 -1.577 27.157 1.00 91.38 165 ALA A N 1
ATOM 1299 C CA . ALA A 1 165 ? -11.053 -1.347 25.736 1.00 91.38 165 ALA A CA 1
ATOM 1300 C C . ALA A 1 165 ? -12.048 -2.092 24.841 1.00 91.38 165 ALA A C 1
ATOM 1302 O O . ALA A 1 165 ? -12.615 -1.488 23.938 1.00 91.38 165 ALA A O 1
ATOM 1303 N N . HIS A 1 166 ? -12.351 -3.356 25.144 1.00 89.81 166 HIS A N 1
ATOM 1304 C CA . HIS A 1 166 ? -13.361 -4.114 24.403 1.00 89.81 166 HIS A CA 1
ATOM 1305 C C . HIS A 1 166 ? -14.764 -3.503 24.547 1.00 89.81 166 HIS A C 1
ATOM 1307 O O . HIS A 1 166 ? -15.495 -3.351 23.575 1.00 89.81 166 HIS A O 1
ATOM 1313 N N . GLN A 1 167 ? -15.144 -3.112 25.766 1.00 89.94 167 GLN A N 1
ATOM 1314 C CA . GLN A 1 167 ? -16.480 -2.586 26.063 1.00 89.94 167 GLN A CA 1
ATOM 1315 C C . GLN A 1 167 ? -16.749 -1.205 25.454 1.00 89.94 167 GLN A C 1
ATOM 1317 O O . GLN A 1 167 ? -17.911 -0.828 25.314 1.00 89.94 167 GLN A O 1
ATOM 1322 N N . CYS A 1 168 ? -15.711 -0.434 25.111 1.00 88.50 168 CYS A N 1
ATOM 1323 C CA . CYS A 1 168 ? -15.908 0.886 24.517 1.00 88.50 168 CYS A CA 1
ATOM 1324 C C . CYS A 1 168 ? -16.383 0.826 23.058 1.00 88.50 168 CYS A C 1
ATOM 1326 O O . CYS A 1 168 ? -16.962 1.805 22.594 1.00 88.50 168 CYS A O 1
ATOM 1328 N N . GLY A 1 169 ? -16.144 -0.293 22.357 1.00 86.44 169 GLY A N 1
ATOM 1329 C CA . GLY A 1 169 ? -16.585 -0.522 20.975 1.00 86.44 169 GLY A CA 1
ATOM 1330 C C . GLY A 1 169 ? -16.023 0.455 19.935 1.00 86.44 169 GLY A C 1
ATOM 1331 O O . GLY A 1 169 ? -16.577 0.555 18.849 1.00 86.44 169 GLY A O 1
ATOM 1332 N N . LYS A 1 170 ? -14.975 1.210 20.282 1.00 86.56 170 LYS A N 1
ATOM 1333 C CA . LYS A 1 170 ? -14.351 2.261 19.454 1.00 86.56 170 LYS A CA 1
ATOM 1334 C C . LYS A 1 170 ? -12.902 1.953 19.083 1.00 86.56 170 LYS A C 1
ATOM 1336 O O . LYS A 1 170 ? -12.194 2.829 18.603 1.00 86.56 170 LYS A O 1
ATOM 1341 N N . ILE A 1 171 ? -12.437 0.772 19.461 1.00 88.06 171 ILE A N 1
ATOM 1342 C CA . ILE A 1 171 ? -11.050 0.364 19.332 1.00 88.06 171 ILE A CA 1
ATOM 1343 C C . ILE A 1 171 ? -11.059 -1.043 18.755 1.00 88.06 171 ILE A C 1
ATOM 1345 O O . ILE A 1 171 ? -11.732 -1.921 19.300 1.00 88.06 171 ILE A O 1
ATOM 1349 N N . GLU A 1 172 ? -10.292 -1.239 17.695 1.00 85.75 172 GLU A N 1
ATOM 1350 C CA . GLU A 1 172 ? -10.082 -2.512 17.020 1.00 85.75 172 GLU A CA 1
ATOM 1351 C C . GLU A 1 172 ? -8.592 -2.882 16.974 1.00 85.75 172 GLU A C 1
ATOM 1353 O O . GLU A 1 172 ? -7.695 -2.067 17.215 1.00 85.75 172 GLU A O 1
ATOM 1358 N N . ASP A 1 173 ? -8.327 -4.161 16.713 1.00 84.56 173 ASP A N 1
ATOM 1359 C CA . ASP A 1 173 ? -6.976 -4.617 16.399 1.00 84.56 173 ASP A CA 1
ATOM 1360 C C . ASP A 1 173 ? -6.507 -3.965 15.090 1.00 84.56 173 ASP A C 1
ATOM 1362 O O . ASP A 1 173 ? -7.240 -3.904 14.102 1.00 84.56 173 ASP A O 1
ATOM 1366 N N . GLY A 1 174 ? -5.281 -3.455 15.091 1.00 79.19 174 GLY A N 1
ATOM 1367 C CA . GLY A 1 174 ? -4.706 -2.709 13.983 1.00 79.19 174 GLY A CA 1
ATOM 1368 C C . GLY A 1 174 ? -4.917 -1.193 14.042 1.00 79.19 174 GLY A C 1
ATOM 1369 O O . GLY A 1 174 ? -4.313 -0.494 13.221 1.00 79.19 174 GLY A O 1
ATOM 1370 N N . ASP A 1 175 ? -5.679 -0.665 15.005 1.00 82.56 175 ASP A N 1
ATOM 1371 C CA . ASP A 1 175 ? -5.882 0.781 15.146 1.00 82.56 175 ASP A CA 1
ATOM 1372 C C . ASP A 1 175 ? -4.594 1.517 15.529 1.00 82.56 175 ASP A C 1
ATOM 1374 O O . ASP A 1 175 ? -3.831 1.100 16.409 1.00 82.56 175 ASP A O 1
ATOM 1378 N N . GLU A 1 176 ? -4.361 2.660 14.882 1.00 79.94 176 GLU A N 1
ATOM 1379 C CA . GLU A 1 176 ? -3.242 3.543 15.196 1.00 79.94 176 GLU A CA 1
ATOM 1380 C C . GLU A 1 176 ? -3.593 4.522 16.319 1.00 79.94 176 GLU A C 1
ATOM 1382 O O . GLU A 1 176 ? -4.542 5.304 16.249 1.00 79.94 176 GLU A O 1
ATOM 1387 N N . VAL A 1 177 ? -2.752 4.554 17.348 1.00 78.75 177 VAL A N 1
ATOM 1388 C CA . VAL A 1 177 ? -2.840 5.523 18.436 1.00 78.75 177 VAL A CA 1
ATOM 1389 C C . VAL A 1 177 ? -2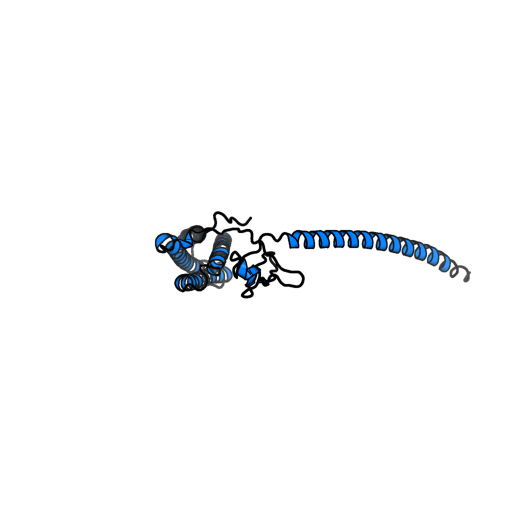.158 6.819 17.999 1.00 78.75 177 VAL A C 1
ATOM 1391 O O . VAL A 1 177 ? -0.943 6.976 18.121 1.00 78.75 177 VAL A O 1
ATOM 1394 N N . VAL A 1 178 ? -2.959 7.767 17.506 1.00 73.88 178 VAL A N 1
ATOM 1395 C CA . VAL A 1 178 ? -2.483 9.080 17.027 1.00 73.88 178 VAL A CA 1
ATOM 1396 C C . VAL A 1 178 ? -2.065 9.994 18.179 1.00 73.88 178 VAL A C 1
ATOM 1398 O O . VAL A 1 178 ? -1.026 10.649 18.125 1.00 73.88 178 VAL A O 1
ATOM 1401 N N . GLN A 1 179 ? -2.869 10.046 19.241 1.00 69.25 179 GLN A N 1
ATOM 1402 C CA . GLN A 1 179 ? -2.581 10.845 20.424 1.00 69.25 179 GLN A CA 1
ATOM 1403 C C . GLN A 1 179 ? -3.066 10.117 21.669 1.00 69.25 179 GLN A C 1
ATOM 1405 O O . GLN A 1 179 ? -4.219 9.706 21.759 1.00 69.25 179 GLN A O 1
ATOM 1410 N N . ASN A 1 180 ? -2.196 10.019 22.672 1.00 59.31 180 ASN A N 1
ATOM 1411 C CA . ASN A 1 180 ? -2.588 9.551 23.989 1.00 59.31 180 ASN A CA 1
ATOM 1412 C C . ASN A 1 180 ? -2.324 10.649 25.024 1.00 59.31 180 ASN A C 1
ATOM 1414 O O . ASN A 1 180 ? -1.181 11.046 25.265 1.00 59.31 180 ASN A O 1
ATOM 1418 N N . ILE A 1 181 ? -3.406 11.143 25.631 1.00 53.34 181 ILE A N 1
ATOM 1419 C CA . ILE A 1 181 ? -3.388 12.244 26.605 1.00 53.34 181 ILE A CA 1
ATOM 1420 C C . ILE A 1 181 ? -2.496 11.899 27.814 1.00 53.34 181 ILE A C 1
ATOM 1422 O O . ILE A 1 181 ? -1.864 12.788 28.380 1.00 53.34 181 ILE A O 1
ATOM 1426 N N . PHE A 1 182 ? -2.349 10.616 28.167 1.00 48.81 182 PHE A N 1
ATOM 1427 C CA . PHE A 1 182 ? -1.485 10.186 29.273 1.00 48.81 182 PHE A CA 1
ATOM 1428 C C . PHE A 1 182 ? 0.001 10.086 28.899 1.00 48.81 182 PHE A C 1
ATOM 1430 O O . PHE A 1 182 ? 0.855 10.359 29.744 1.00 48.81 182 PHE A O 1
ATOM 1437 N N . PHE A 1 183 ? 0.336 9.762 27.645 1.00 44.97 183 PHE A N 1
ATOM 1438 C CA . PHE A 1 183 ? 1.738 9.733 27.206 1.00 44.97 183 PHE A CA 1
ATOM 1439 C C . PHE A 1 183 ? 2.317 11.132 27.060 1.00 44.97 183 PHE A C 1
ATOM 1441 O O . PHE A 1 183 ? 3.500 11.300 27.327 1.00 44.97 183 PHE A O 1
ATOM 1448 N N . TYR A 1 184 ? 1.499 12.139 26.731 1.00 45.69 184 TYR A N 1
ATOM 1449 C CA . TYR A 1 184 ? 1.948 13.530 26.773 1.00 45.69 184 TYR A CA 1
ATOM 1450 C C . TYR A 1 184 ? 2.482 13.885 28.155 1.00 45.69 184 TYR A C 1
ATOM 1452 O O . TYR A 1 184 ? 3.601 14.372 28.246 1.00 45.69 184 TYR A O 1
ATOM 1460 N N . TYR A 1 185 ? 1.756 13.560 29.230 1.00 43.44 185 TYR A N 1
ATOM 1461 C CA . TYR A 1 185 ? 2.264 13.788 30.579 1.00 43.44 185 TYR A CA 1
ATOM 1462 C C . TYR A 1 185 ? 3.522 12.977 30.856 1.00 43.44 185 TYR A C 1
ATOM 1464 O O . TYR A 1 185 ? 4.477 13.561 31.341 1.00 43.44 185 TYR A O 1
ATOM 1472 N N . TYR A 1 186 ? 3.579 11.687 30.515 1.00 45.44 186 TYR A N 1
ATOM 1473 C CA . TYR A 1 186 ? 4.757 10.867 30.816 1.00 45.44 186 TYR A CA 1
ATOM 1474 C C . TYR A 1 186 ? 6.006 11.320 30.052 1.00 45.44 186 TYR A C 1
ATOM 1476 O O . TYR A 1 186 ? 7.058 11.456 30.666 1.00 45.44 186 TYR A O 1
ATOM 1484 N N . TYR A 1 187 ? 5.895 11.622 28.753 1.00 46.44 187 TYR A N 1
ATOM 1485 C CA . TYR A 1 187 ? 6.998 12.157 27.953 1.00 46.44 187 TYR A CA 1
ATOM 1486 C C . TYR A 1 187 ? 7.405 13.544 28.434 1.00 46.44 187 TYR A C 1
ATOM 1488 O O . TYR A 1 187 ? 8.594 13.765 28.612 1.00 46.44 187 TYR A O 1
ATOM 1496 N N . TYR A 1 188 ? 6.464 14.457 28.709 1.00 47.94 188 TYR A N 1
ATOM 1497 C CA . TYR A 1 188 ? 6.804 15.778 29.249 1.00 47.94 188 TYR A CA 1
ATOM 1498 C C . TYR A 1 188 ? 7.464 15.656 30.622 1.00 47.94 188 TYR A C 1
ATOM 1500 O O . TYR A 1 188 ? 8.465 16.315 30.867 1.00 47.94 188 TYR A O 1
ATOM 1508 N N . TYR A 1 189 ? 6.957 14.786 31.499 1.00 48.69 189 TYR A N 1
ATOM 1509 C CA . TYR A 1 189 ? 7.526 14.558 32.824 1.00 48.69 189 TYR A CA 1
ATOM 1510 C C . TYR A 1 189 ? 8.922 13.953 32.720 1.00 48.69 189 TYR A C 1
ATOM 1512 O O . TYR A 1 189 ? 9.824 14.451 33.380 1.00 48.69 189 TYR A O 1
ATOM 1520 N N . TYR A 1 190 ? 9.129 12.946 31.862 1.00 49.53 190 TYR A N 1
ATOM 1521 C CA . TYR A 1 190 ? 10.443 12.347 31.627 1.00 49.53 190 TYR A CA 1
ATOM 1522 C C . TYR A 1 190 ? 11.407 13.350 31.014 1.00 49.53 190 TYR A C 1
ATOM 1524 O O . TYR A 1 190 ? 12.521 13.464 31.500 1.00 49.53 190 TYR A O 1
ATOM 1532 N N . TYR A 1 191 ? 10.993 14.108 29.997 1.00 50.50 191 TYR A N 1
ATOM 1533 C CA . TYR A 1 191 ? 11.841 15.120 29.372 1.00 50.50 191 TYR A CA 1
ATOM 1534 C C . TYR A 1 191 ? 12.218 16.202 30.378 1.00 50.50 191 TYR A C 1
ATOM 1536 O O . TYR A 1 191 ? 13.386 16.558 30.469 1.00 50.50 191 TYR A O 1
ATOM 1544 N N . TYR A 1 192 ? 11.260 16.676 31.179 1.00 48.50 192 TYR A N 1
ATOM 1545 C CA . TYR A 1 192 ? 11.502 17.674 32.216 1.00 48.50 192 TYR A CA 1
ATOM 1546 C C . TYR A 1 192 ? 12.424 17.125 33.308 1.00 48.50 192 TYR A C 1
ATOM 1548 O O . TYR A 1 192 ? 13.389 17.791 33.666 1.00 48.50 192 TYR A O 1
ATOM 1556 N N . TYR A 1 193 ? 12.197 15.896 33.786 1.00 47.47 193 TYR A N 1
ATOM 1557 C CA . TYR A 1 193 ? 13.068 15.244 34.768 1.00 47.47 193 TYR A CA 1
ATOM 1558 C C . TYR A 1 193 ? 14.466 15.007 34.217 1.00 47.47 193 TYR A C 1
ATOM 1560 O O . TYR A 1 193 ? 15.431 15.273 34.920 1.00 47.47 193 TYR A O 1
ATOM 1568 N N . TYR A 1 194 ? 14.588 14.540 32.974 1.00 49.66 194 TYR A N 1
ATOM 1569 C CA . TYR A 1 194 ? 15.869 14.282 32.331 1.00 49.66 194 TYR A CA 1
ATOM 1570 C C . TYR A 1 194 ? 16.628 15.585 32.126 1.00 49.66 194 TYR A C 1
ATOM 1572 O O . TYR A 1 194 ? 17.790 15.648 32.495 1.00 49.66 194 TYR A O 1
ATOM 1580 N N . TYR A 1 195 ? 15.980 16.650 31.639 1.00 50.34 195 TYR A N 1
ATOM 1581 C CA . TYR A 1 195 ? 16.605 17.968 31.513 1.00 50.34 195 TYR A CA 1
ATOM 1582 C C . TYR A 1 195 ? 17.038 18.514 32.871 1.00 50.34 195 TYR A C 1
ATOM 1584 O O . TYR A 1 195 ? 18.155 19.005 32.997 1.00 50.34 195 TYR A O 1
ATOM 1592 N N . TYR A 1 196 ? 16.186 18.392 33.893 1.00 49.81 196 TYR A N 1
ATOM 1593 C CA . TYR A 1 196 ? 16.492 18.855 35.242 1.00 49.81 196 TYR A CA 1
ATOM 1594 C C . TYR A 1 196 ? 17.662 18.071 35.844 1.00 49.81 196 TYR A C 1
ATOM 1596 O O . TYR A 1 196 ? 18.601 18.684 36.342 1.00 49.81 196 TYR A O 1
ATOM 1604 N N . TYR A 1 197 ? 17.662 16.738 35.728 1.00 48.19 197 TYR A N 1
ATOM 1605 C CA . TYR A 1 197 ? 18.766 15.885 36.167 1.00 48.19 197 TYR A CA 1
ATOM 1606 C C . TYR A 1 197 ? 20.040 16.181 35.393 1.00 48.19 197 TYR A C 1
ATOM 1608 O O . TYR A 1 197 ? 21.079 16.332 36.016 1.00 48.19 197 TYR A O 1
ATOM 1616 N N . TYR A 1 198 ? 19.982 16.310 34.067 1.00 50.75 198 TYR A N 1
ATOM 1617 C CA . TYR A 1 198 ? 21.156 16.599 33.249 1.00 50.75 198 TYR A CA 1
ATOM 1618 C C . TYR A 1 198 ? 21.752 17.953 33.620 1.00 50.75 198 TYR A C 1
ATOM 1620 O O . TYR A 1 198 ? 22.957 18.034 33.815 1.00 50.75 198 TYR A O 1
ATOM 1628 N N . TYR A 1 199 ? 20.927 18.991 33.803 1.00 48.28 199 TYR A N 1
ATOM 1629 C CA . TYR A 1 199 ? 21.394 20.302 34.259 1.00 48.28 199 TYR A CA 1
ATOM 1630 C C . TYR A 1 199 ? 22.010 20.232 35.656 1.00 48.28 199 TYR A C 1
ATOM 1632 O O . TYR A 1 199 ? 23.094 20.769 35.866 1.00 48.28 199 TYR A O 1
ATOM 1640 N N . TYR A 1 200 ? 21.361 19.545 36.600 1.00 46.56 200 TYR A N 1
ATOM 1641 C CA . TYR A 1 200 ? 21.876 19.393 37.961 1.00 46.56 200 TYR A CA 1
ATOM 16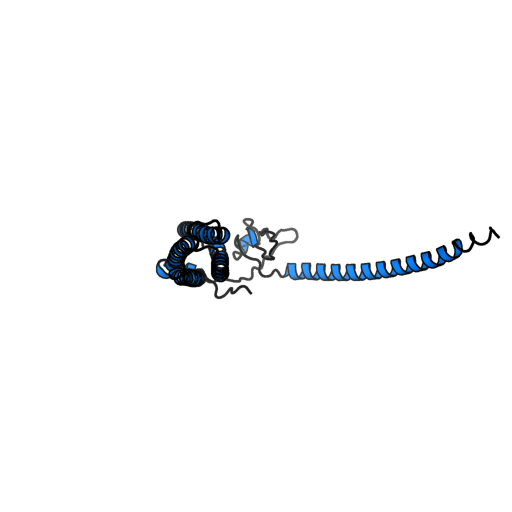42 C C . TYR A 1 200 ? 23.188 18.607 37.982 1.00 46.56 200 TYR A C 1
ATOM 1644 O O . TYR A 1 200 ? 24.133 19.010 38.655 1.00 46.56 200 TYR A O 1
ATOM 1652 N N . TYR A 1 201 ? 23.266 17.519 37.213 1.00 46.34 201 TYR A N 1
ATOM 1653 C CA . TYR A 1 201 ? 24.447 16.674 37.099 1.00 46.34 201 TYR A CA 1
ATOM 1654 C C . TYR A 1 201 ? 25.584 17.431 36.424 1.00 46.34 201 TYR A C 1
ATOM 1656 O O . TYR A 1 201 ? 26.692 17.410 36.941 1.00 46.34 201 TYR A O 1
ATOM 1664 N N . TYR A 1 202 ? 25.325 18.166 35.337 1.00 45.56 202 TYR A N 1
ATOM 1665 C CA . TYR A 1 202 ? 26.338 19.005 34.694 1.00 45.56 202 TYR A CA 1
ATOM 1666 C C . TYR A 1 202 ? 26.840 20.084 35.647 1.00 45.56 202 TYR A C 1
ATOM 1668 O O . TYR A 1 202 ? 28.045 20.273 35.755 1.00 45.56 202 TYR A O 1
ATOM 1676 N N . TYR A 1 203 ? 25.947 20.751 36.383 1.00 45.28 203 TYR A N 1
ATOM 1677 C CA . TYR A 1 203 ? 26.327 21.784 37.346 1.00 45.28 203 TYR A CA 1
ATOM 1678 C C . TYR A 1 203 ? 27.176 21.208 38.487 1.00 45.28 203 TYR A C 1
ATOM 1680 O O . TYR A 1 203 ? 28.228 21.759 38.809 1.00 45.28 203 TYR A O 1
ATOM 1688 N N . TYR A 1 204 ? 26.779 20.061 39.047 1.00 42.84 204 TYR A N 1
ATOM 1689 C CA . TYR A 1 204 ? 27.547 19.361 40.080 1.00 42.84 204 TYR A CA 1
ATOM 1690 C C . TYR A 1 204 ? 28.894 18.866 39.560 1.00 42.84 204 TYR A C 1
ATOM 1692 O O . TYR A 1 204 ? 29.905 19.047 40.233 1.00 42.84 204 TYR A O 1
ATOM 1700 N N . TYR A 1 205 ? 28.929 18.276 38.364 1.00 43.59 205 TYR A N 1
ATOM 1701 C CA . TYR A 1 205 ? 30.150 17.758 37.755 1.00 43.59 205 TYR A CA 1
ATOM 1702 C C . TYR A 1 205 ? 31.117 18.893 37.424 1.00 43.59 205 TYR A C 1
ATOM 1704 O O . TYR A 1 205 ? 32.301 18.780 37.716 1.00 43.59 205 TYR A O 1
ATOM 1712 N N . TYR A 1 206 ? 30.625 20.020 36.900 1.00 43.53 206 TYR A N 1
ATOM 1713 C CA . TYR A 1 206 ? 31.445 21.201 36.632 1.00 43.53 206 TYR A CA 1
ATOM 1714 C C . TYR A 1 206 ? 32.019 21.785 37.927 1.00 43.53 206 TYR A C 1
ATOM 1716 O O . TYR A 1 206 ? 33.203 22.115 37.978 1.00 43.53 206 TYR A O 1
ATOM 1724 N N . TYR A 1 207 ? 31.215 21.851 38.994 1.00 44.16 207 TYR A N 1
ATOM 1725 C CA . TYR A 1 207 ? 31.656 22.332 40.304 1.00 44.16 207 TYR A CA 1
ATOM 1726 C C . TYR A 1 207 ? 32.698 21.397 40.938 1.00 44.16 207 TYR A C 1
ATOM 1728 O O . TYR A 1 207 ? 33.739 21.858 41.407 1.00 44.16 207 TYR A O 1
ATOM 1736 N N . TYR A 1 208 ? 32.470 20.079 40.892 1.00 42.91 208 TYR A N 1
ATOM 1737 C CA . TYR A 1 208 ? 33.417 19.075 41.388 1.00 42.91 208 TYR A CA 1
ATOM 1738 C C . TYR A 1 208 ? 34.713 19.069 40.580 1.00 42.91 208 TYR A C 1
ATOM 1740 O O . TYR A 1 208 ? 35.789 19.023 41.167 1.00 42.91 208 TYR A O 1
ATOM 1748 N N . TYR A 1 209 ? 34.629 19.159 39.252 1.00 44.88 209 TYR A N 1
ATOM 1749 C CA . TYR A 1 209 ? 35.793 19.188 38.371 1.00 44.88 209 TYR A CA 1
ATOM 1750 C C . TYR A 1 209 ? 36.641 20.438 38.618 1.00 44.88 209 TYR A C 1
ATOM 1752 O O . TYR A 1 209 ? 37.858 20.329 38.749 1.00 44.88 209 TYR A O 1
ATOM 1760 N N . TYR A 1 210 ? 36.015 21.610 38.783 1.00 46.97 210 TYR A N 1
ATOM 1761 C CA . TYR A 1 210 ? 36.732 22.833 39.154 1.00 46.97 210 TYR A CA 1
ATOM 1762 C C . TYR A 1 210 ? 37.391 22.716 40.529 1.00 46.97 210 TYR A C 1
ATOM 1764 O O . TYR A 1 210 ? 38.560 23.071 40.671 1.00 46.97 210 TYR A O 1
ATOM 1772 N N . TYR A 1 211 ? 36.684 22.179 41.527 1.00 44.69 211 TYR A N 1
ATOM 1773 C CA . TYR A 1 211 ? 37.228 21.996 42.872 1.00 44.69 211 TYR A CA 1
ATOM 1774 C C . TYR A 1 211 ? 38.421 21.025 42.879 1.00 44.69 211 TYR A C 1
ATOM 1776 O O . TYR A 1 211 ? 39.467 21.327 43.454 1.00 44.69 211 TYR A O 1
ATOM 1784 N N . TYR A 1 212 ? 38.308 19.893 42.175 1.00 44.41 212 TYR A N 1
ATOM 1785 C CA . TYR A 1 212 ? 39.378 18.898 42.057 1.00 44.41 212 TYR A CA 1
ATOM 1786 C C . TYR A 1 212 ? 40.587 19.444 41.294 1.00 44.41 212 TYR A C 1
ATOM 1788 O O . TYR A 1 212 ? 41.722 19.256 41.731 1.00 44.41 212 TYR A O 1
ATOM 1796 N N . TYR A 1 213 ? 40.359 20.158 40.188 1.00 47.78 213 TYR A N 1
ATOM 1797 C CA . TYR A 1 213 ? 41.427 20.765 39.395 1.00 47.78 213 TYR A CA 1
ATOM 1798 C C . TYR A 1 213 ? 42.179 21.830 40.203 1.00 47.78 213 TYR A C 1
ATOM 1800 O O . TYR A 1 213 ? 43.410 21.838 40.218 1.00 47.78 213 TYR A O 1
ATOM 1808 N N . TYR A 1 214 ? 41.461 22.676 40.950 1.00 47.88 214 TYR A N 1
ATOM 1809 C CA . TYR A 1 214 ? 42.070 23.684 41.820 1.00 47.88 214 TYR A CA 1
ATOM 1810 C C . TYR A 1 214 ? 42.901 23.042 42.942 1.00 47.88 214 TYR A C 1
ATOM 1812 O O . TYR A 1 214 ? 44.030 23.465 43.200 1.00 47.88 214 TYR A O 1
ATOM 1820 N N . TYR A 1 215 ? 42.391 21.976 43.569 1.00 46.41 215 TYR A N 1
ATOM 1821 C CA . TYR A 1 215 ? 43.096 21.258 44.632 1.00 46.41 215 TYR A CA 1
ATOM 1822 C C . TYR A 1 215 ? 44.372 20.569 44.114 1.00 46.41 215 TYR A C 1
ATOM 1824 O O . TYR A 1 215 ? 45.445 20.718 44.701 1.00 46.41 215 TYR A O 1
ATOM 1832 N N . TYR A 1 216 ? 44.300 19.872 42.975 1.00 47.41 216 TYR A N 1
ATOM 1833 C CA . TYR A 1 216 ? 45.448 19.158 42.402 1.00 47.41 216 TYR A CA 1
ATOM 1834 C C . TYR A 1 216 ? 46.543 20.103 41.890 1.00 47.41 216 TYR A C 1
ATOM 1836 O O . TYR A 1 216 ? 47.730 19.868 42.136 1.00 47.41 216 TYR A O 1
ATOM 1844 N N . TYR A 1 217 ? 46.164 21.193 41.215 1.00 48.97 217 TYR A N 1
ATOM 1845 C CA . TYR A 1 217 ? 47.119 22.122 40.605 1.00 48.97 217 TYR A CA 1
ATOM 1846 C C . TYR A 1 217 ? 47.974 22.853 41.654 1.00 48.97 217 TYR A C 1
ATOM 1848 O O . TYR A 1 217 ? 49.181 23.037 41.467 1.00 48.97 217 TYR A O 1
ATOM 1856 N N . TYR A 1 218 ? 47.387 23.209 42.802 1.00 46.25 218 TYR A N 1
ATOM 1857 C CA . TYR A 1 218 ? 48.128 23.840 43.898 1.00 46.25 218 TYR A CA 1
ATOM 1858 C C . TYR A 1 218 ? 48.947 22.838 44.724 1.00 46.25 218 TYR A C 1
ATOM 1860 O O . TYR A 1 218 ? 50.073 23.154 45.119 1.00 46.25 218 TYR A O 1
ATOM 1868 N N . HIS A 1 219 ? 48.453 21.614 44.936 1.00 47.84 219 HIS A N 1
ATOM 1869 C CA . HIS A 1 219 ? 49.146 20.639 45.782 1.00 47.84 219 HIS A CA 1
ATOM 1870 C C . HIS A 1 219 ? 50.367 19.987 45.097 1.00 47.84 219 HIS A C 1
ATOM 1872 O O . HIS A 1 219 ? 51.366 19.700 45.767 1.00 47.84 219 HIS A O 1
ATOM 1878 N N . TYR A 1 220 ? 50.354 19.809 43.767 1.00 44.12 220 TYR A N 1
ATOM 1879 C CA . TYR A 1 220 ? 51.505 19.269 43.019 1.00 44.12 220 TYR A CA 1
ATOM 1880 C C . TYR A 1 220 ? 52.634 20.291 42.820 1.00 44.12 220 TYR A C 1
ATOM 1882 O O . TYR A 1 220 ? 53.814 19.938 42.903 1.00 44.12 220 TYR A O 1
ATOM 1890 N N . ARG A 1 221 ? 52.308 21.580 42.649 1.00 42.81 221 ARG A N 1
ATOM 1891 C CA . ARG A 1 221 ? 53.321 22.638 42.478 1.00 42.81 221 ARG A CA 1
ATOM 1892 C C . ARG A 1 221 ? 54.146 22.887 43.749 1.00 42.81 221 ARG A C 1
ATOM 1894 O O . ARG A 1 221 ? 55.300 23.305 43.653 1.00 42.81 221 ARG A O 1
ATOM 1901 N N . TYR A 1 222 ? 53.599 22.571 44.924 1.00 41.75 222 TYR A N 1
ATOM 1902 C CA . TYR A 1 222 ? 54.334 22.619 46.193 1.00 41.75 222 TYR A CA 1
ATOM 1903 C C . TYR A 1 222 ? 55.248 21.405 46.427 1.00 41.75 222 TYR A C 1
ATOM 1905 O O . TYR A 1 222 ? 56.278 21.546 47.087 1.00 41.75 222 TYR A O 1
ATOM 1913 N N . ARG A 1 223 ? 54.927 20.227 45.870 1.00 42.62 223 ARG A N 1
ATOM 1914 C CA . ARG A 1 223 ? 55.717 18.999 46.082 1.00 42.62 223 ARG A CA 1
ATOM 1915 C C . ARG A 1 223 ? 56.903 18.882 45.114 1.00 42.62 223 ARG A C 1
ATOM 1917 O O . ARG A 1 223 ? 57.995 18.525 45.548 1.00 42.62 223 ARG A O 1
ATOM 1924 N N . SER A 1 224 ? 56.747 19.293 43.852 1.00 38.62 224 SER A N 1
ATOM 1925 C CA . SER A 1 224 ? 57.844 19.267 42.863 1.00 38.62 224 SER A CA 1
ATOM 1926 C C . SER A 1 224 ? 58.921 20.341 43.081 1.00 38.62 224 SER A C 1
ATOM 1928 O O . SER A 1 224 ? 60.032 20.199 42.583 1.00 38.62 224 SER A O 1
ATOM 1930 N N . ARG A 1 225 ? 58.651 21.388 43.878 1.00 43.66 225 ARG A N 1
ATOM 1931 C CA . ARG A 1 225 ? 59.662 22.396 44.260 1.00 43.66 225 ARG A CA 1
ATOM 1932 C C . ARG A 1 225 ? 60.609 21.954 45.384 1.00 43.66 225 ARG A C 1
ATOM 1934 O O . ARG A 1 225 ? 61.629 22.603 45.574 1.00 43.66 225 ARG A O 1
ATOM 1941 N N . ARG A 1 226 ? 60.325 20.863 46.110 1.00 44.97 226 ARG A N 1
ATOM 1942 C CA . ARG A 1 226 ? 61.216 20.364 47.182 1.00 44.97 226 ARG A CA 1
ATOM 1943 C C . ARG A 1 226 ? 62.283 19.372 46.707 1.00 44.97 226 ARG A C 1
ATOM 1945 O O . ARG A 1 226 ? 63.319 19.279 47.348 1.00 44.97 226 ARG A O 1
ATOM 1952 N N . HIS A 1 227 ? 62.085 18.676 45.586 1.00 43.00 227 HIS A N 1
ATOM 1953 C CA . HIS A 1 227 ? 63.053 17.677 45.096 1.00 43.00 227 HIS A CA 1
ATOM 1954 C C . HIS A 1 227 ? 64.141 18.234 44.158 1.00 43.00 227 HIS A C 1
ATOM 1956 O O . HIS A 1 227 ? 65.108 17.535 43.880 1.00 43.00 227 HIS A O 1
ATOM 1962 N N . HIS A 1 228 ? 64.041 19.493 43.719 1.00 43.94 228 HIS A N 1
ATOM 1963 C CA . HIS A 1 228 ? 65.092 20.171 42.942 1.00 43.94 228 HIS A CA 1
ATOM 1964 C C . HIS A 1 228 ? 66.032 21.055 43.778 1.00 43.94 228 HIS A C 1
ATOM 1966 O O . HIS A 1 228 ? 66.912 21.691 43.216 1.00 43.94 228 HIS A O 1
ATOM 1972 N N . HIS A 1 229 ? 65.899 21.060 45.109 1.00 48.50 229 HIS A N 1
ATOM 1973 C CA . HIS A 1 229 ? 66.752 21.860 46.001 1.00 48.50 229 HIS A CA 1
ATOM 1974 C C . HIS A 1 229 ? 67.751 21.050 46.850 1.00 48.50 229 HIS A C 1
ATOM 1976 O O . HIS A 1 229 ? 68.316 21.599 47.789 1.00 48.50 229 HIS A O 1
ATOM 1982 N N . HIS A 1 230 ? 68.011 19.774 46.526 1.00 47.03 230 HIS A N 1
ATOM 1983 C CA . HIS A 1 230 ? 68.983 18.951 47.272 1.00 47.03 230 HIS A CA 1
ATOM 1984 C C . HIS A 1 230 ? 70.098 18.277 46.451 1.00 47.03 230 HIS A C 1
ATOM 1986 O O . HIS A 1 230 ? 70.826 17.449 46.986 1.00 47.03 230 HIS A O 1
ATOM 1992 N N . HIS A 1 231 ? 70.309 18.683 45.198 1.00 43.88 231 HIS A N 1
ATOM 1993 C CA . HIS A 1 231 ? 71.562 18.412 44.483 1.00 43.88 231 HIS A CA 1
ATOM 1994 C C . HIS A 1 231 ? 72.037 19.667 43.749 1.00 43.88 231 HIS A C 1
ATOM 1996 O O . HIS A 1 231 ? 71.837 19.807 42.546 1.00 43.88 231 HIS A O 1
ATOM 2002 N N . GLN A 1 232 ? 72.622 20.581 44.522 1.00 33.94 232 GLN A N 1
ATOM 2003 C CA . GLN A 1 232 ? 73.710 21.492 44.158 1.00 33.94 232 GLN A CA 1
ATOM 2004 C C . GLN A 1 232 ? 74.263 22.102 45.444 1.00 33.94 232 GLN A C 1
ATOM 2006 O O . GLN A 1 232 ? 73.432 22.482 46.300 1.00 33.94 232 GLN A O 1
#

pLDDT: mean 77.86, std 19.52, range [33.94, 98.38]

Sequence (232 aa):
NYELDRENLQLLALRLSCKAHSLHNELRHCSDSPPLATQILADVASIITAVKPFVCWLDRSPFSGQFDYQEYKAKLLRLSLQIATCAQRDRFAERPVEEIRSSCKELANLADSIIQDIVDPLILQPASLDLATLKKRAGDDLGFFILPSFHGVHQIAEIKFSSPAHQCGKIEDGDEVVQNIFFYYYYYYYYYYYYYYYYYYYYYYYYYYYYYYYYYYYHYRYRSRRHHHHHQ

InterPro domains:
  IPR017874 CRIC domain [PF10534] (8-91)
  IPR017874 CRIC domain [PS51290] (8-94)
  IPR036034 PDZ superfamily [SSF50156] (133-179)
  IPR051566 Connector enhancer of kinase suppressor of Ras [PTHR12844] (1-179)